Protein AF-A0A5N5SHK2-F1 (afdb_monomer_lite)

InterPro domains:
  IPR013320 Concanavalin A-like lectin/glucanase domain superfamily [SSF49899] (10-136)

pLDDT: mean 78.49, std 20.93, range [28.28, 98.12]

Foldseek 3Di:
DDPPPPPPPPLWFWQKWQAQPDAQEATKTWTDDPNFWIKIKGDPSFKIAIKIFRDPPPQPDDKQKDWFADLVQAIWIDINLHTRTGDNDIDGGHHDYGDVVGDMDGQWDAGNVGPDTDNGNPRDDDDDDDDDPHGQDDPSSCVSVVVDDPVCVPQDPVNVVVVLVVQDCVDPVSVVVSVVVVVVVVPPDDDPDDDDDDDDDDDDDDDD

Secondary structure (DSSP, 8-state):
------------EEEEESS-SSTT--EEEEEEETTTEEEEEEE-SSEEEEEEEE----TTS---EEEEEETTTEEEEEETTEEEEEE---EE----PPPSS---EES-B--SS--S-B----S---------SS---GGGGGGGGTT--GGGTT--HHHHHHHHTT--TTSHHHHHHHHHHHHHHH----------------------

Structure (mmCIF, N/CA/C/O backbone):
data_AF-A0A5N5SHK2-F1
#
_entry.id   AF-A0A5N5SHK2-F1
#
loop_
_atom_site.group_PDB
_atom_site.id
_atom_site.type_symbol
_atom_site.label_atom_id
_atom_site.label_alt_id
_atom_site.label_comp_id
_atom_site.label_asym_id
_atom_site.label_entity_id
_atom_site.label_seq_id
_atom_site.pdbx_PDB_ins_code
_atom_site.Cartn_x
_atom_site.Cartn_y
_atom_site.Cartn_z
_atom_site.occupancy
_atom_site.B_iso_or_equiv
_atom_site.auth_seq_id
_atom_site.auth_comp_id
_atom_site.auth_asym_id
_atom_site.auth_atom_id
_atom_site.pdbx_PDB_model_num
ATOM 1 N N . MET A 1 1 ? 27.923 12.100 -30.256 1.00 36.12 1 MET A N 1
ATOM 2 C CA . MET A 1 1 ? 27.772 12.019 -28.791 1.00 36.12 1 MET A CA 1
ATOM 3 C C . MET A 1 1 ? 26.315 11.722 -28.523 1.00 36.12 1 MET A C 1
ATOM 5 O O . MET A 1 1 ? 25.499 12.632 -28.557 1.00 36.12 1 MET A O 1
ATOM 9 N N . GLU A 1 2 ? 25.983 10.441 -28.401 1.00 33.59 2 GLU A N 1
ATOM 10 C CA . GLU A 1 2 ? 24.653 10.029 -27.963 1.00 33.59 2 GLU A CA 1
ATOM 11 C C . GLU A 1 2 ? 24.541 10.309 -26.466 1.00 33.59 2 GLU A C 1
ATOM 13 O O . GLU A 1 2 ? 25.413 9.937 -25.681 1.00 33.59 2 GLU A O 1
ATOM 18 N N . SER A 1 3 ? 23.492 11.040 -26.103 1.00 36.00 3 SER A N 1
ATOM 19 C CA . SER A 1 3 ? 23.089 11.257 -24.722 1.00 36.00 3 SER A CA 1
ATOM 20 C C . SER A 1 3 ? 22.692 9.906 -24.139 1.00 36.00 3 SER A C 1
ATOM 22 O O . SER A 1 3 ? 21.662 9.346 -24.514 1.00 36.00 3 SER A O 1
ATOM 24 N N . ILE A 1 4 ? 23.529 9.365 -23.256 1.00 43.88 4 ILE A N 1
ATOM 25 C CA . ILE A 1 4 ? 23.171 8.221 -22.423 1.00 43.88 4 ILE A CA 1
ATOM 26 C C . ILE A 1 4 ? 22.111 8.751 -21.462 1.00 43.88 4 ILE A C 1
ATOM 28 O O . ILE A 1 4 ? 22.432 9.437 -20.492 1.00 43.88 4 ILE A O 1
ATOM 32 N N . GLY A 1 5 ? 20.840 8.505 -21.783 1.00 38.25 5 GLY A N 1
ATOM 33 C CA . GLY A 1 5 ? 19.745 8.756 -20.863 1.00 38.25 5 GLY A CA 1
ATOM 34 C C . GLY A 1 5 ? 20.028 7.983 -19.584 1.00 38.25 5 GLY A C 1
ATOM 35 O O . GLY A 1 5 ? 20.109 6.757 -19.599 1.00 38.25 5 GLY A O 1
ATOM 36 N N . THR A 1 6 ? 20.239 8.699 -18.488 1.00 39.69 6 THR A N 1
ATOM 37 C CA . THR A 1 6 ? 20.247 8.107 -17.160 1.00 39.69 6 THR A CA 1
ATOM 38 C C . THR A 1 6 ? 18.821 7.647 -16.892 1.00 39.69 6 THR A C 1
ATOM 40 O O . THR A 1 6 ? 17.987 8.444 -16.465 1.00 39.69 6 THR A O 1
ATOM 43 N N . GLU A 1 7 ? 18.506 6.388 -17.199 1.00 45.62 7 GLU A N 1
ATOM 44 C CA . GLU A 1 7 ? 17.399 5.735 -16.512 1.00 45.62 7 GLU A CA 1
ATOM 45 C C . GLU A 1 7 ? 17.736 5.825 -15.022 1.00 45.62 7 GLU A C 1
ATOM 47 O O . GLU A 1 7 ? 18.712 5.225 -14.560 1.00 45.62 7 GLU A O 1
ATOM 52 N N . GLU A 1 8 ? 17.004 6.668 -14.289 1.00 48.03 8 GLU A N 1
ATOM 53 C CA . GLU A 1 8 ? 17.004 6.614 -12.833 1.00 48.03 8 GLU A CA 1
ATOM 54 C C . GLU A 1 8 ? 16.770 5.156 -12.457 1.00 48.03 8 GLU A C 1
ATOM 56 O O . GLU A 1 8 ? 15.778 4.552 -12.877 1.00 48.03 8 GLU A O 1
ATOM 61 N N . ARG A 1 9 ? 17.718 4.560 -11.730 1.00 52.78 9 ARG A N 1
ATOM 62 C CA . ARG A 1 9 ? 17.519 3.209 -11.222 1.00 52.78 9 ARG A CA 1
ATOM 63 C C . ARG A 1 9 ? 16.314 3.270 -10.302 1.00 52.78 9 ARG A C 1
ATOM 65 O O . ARG A 1 9 ? 16.341 3.939 -9.273 1.00 52.78 9 ARG A O 1
ATOM 72 N N . ASP A 1 10 ? 15.239 2.617 -10.720 1.00 68.06 10 ASP A N 1
ATOM 73 C CA . ASP A 1 10 ? 14.067 2.437 -9.883 1.00 68.06 10 ASP A CA 1
ATOM 74 C C . ASP A 1 10 ? 14.431 1.389 -8.821 1.00 68.06 10 ASP A C 1
ATOM 76 O O . ASP A 1 10 ? 14.198 0.193 -8.997 1.00 68.06 10 ASP A O 1
ATOM 80 N N . ASP A 1 11 ? 15.068 1.842 -7.737 1.00 85.56 11 ASP A N 1
ATOM 81 C CA . ASP A 1 11 ? 15.504 1.012 -6.604 1.00 85.56 11 ASP A CA 1
ATOM 82 C C . ASP A 1 11 ? 14.320 0.569 -5.714 1.00 85.56 11 ASP A C 1
ATOM 84 O O . ASP A 1 11 ? 14.497 0.084 -4.593 1.00 85.56 11 ASP A O 1
ATOM 88 N N . ARG A 1 12 ? 13.086 0.707 -6.222 1.00 92.50 12 ARG A N 1
ATOM 89 C CA . ARG A 1 12 ? 11.868 0.258 -5.556 1.00 92.50 12 ARG A CA 1
ATOM 90 C C . ARG A 1 12 ? 11.741 -1.252 -5.612 1.00 92.50 12 ARG A C 1
ATOM 92 O O . ARG A 1 12 ? 11.713 -1.860 -6.683 1.00 92.50 12 ARG A O 1
ATOM 99 N N . MET A 1 13 ? 11.548 -1.853 -4.446 1.00 93.50 13 MET A N 1
ATOM 100 C CA . MET A 1 13 ? 11.197 -3.265 -4.313 1.00 93.50 13 MET A CA 1
ATOM 101 C C . MET A 1 13 ? 9.763 -3.367 -3.808 1.00 93.50 13 MET A C 1
ATOM 103 O O . MET A 1 13 ? 9.483 -3.099 -2.638 1.00 93.50 13 MET A O 1
ATOM 107 N N . TYR A 1 14 ? 8.838 -3.725 -4.695 1.00 95.44 14 TYR A N 1
ATOM 108 C CA . TYR A 1 14 ? 7.411 -3.694 -4.382 1.00 95.44 14 TYR A CA 1
ATOM 109 C C . TYR A 1 14 ? 6.999 -4.849 -3.480 1.00 95.44 14 TYR A C 1
ATOM 111 O O . TYR A 1 14 ? 7.308 -6.004 -3.747 1.00 95.44 14 TYR A O 1
ATOM 119 N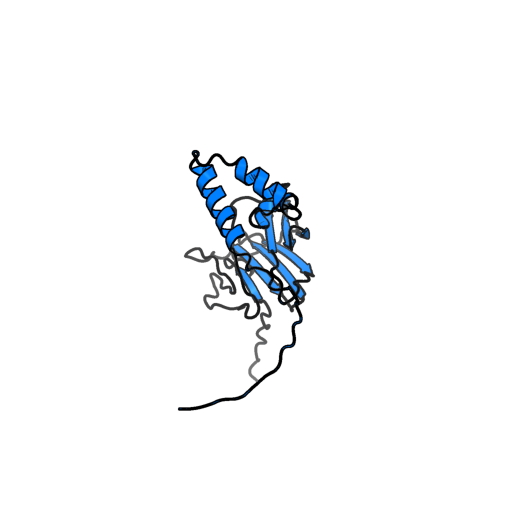 N . ILE A 1 15 ? 6.250 -4.528 -2.431 1.00 95.25 15 ILE A N 1
ATOM 120 C CA . ILE A 1 15 ? 5.520 -5.511 -1.630 1.00 95.25 15 ILE A CA 1
ATOM 121 C C . ILE A 1 15 ? 4.200 -5.803 -2.340 1.00 95.25 15 ILE A C 1
ATOM 123 O O . ILE A 1 15 ? 3.910 -6.943 -2.691 1.00 95.25 15 ILE A O 1
ATOM 127 N N . MET A 1 16 ? 3.448 -4.747 -2.653 1.00 96.38 16 MET A N 1
ATOM 128 C CA . MET A 1 16 ? 2.192 -4.835 -3.392 1.00 96.38 16 MET A CA 1
ATOM 129 C C . MET A 1 16 ? 1.948 -3.580 -4.232 1.00 96.38 16 MET A C 1
ATOM 131 O O . MET A 1 16 ? 2.405 -2.488 -3.893 1.00 96.38 16 MET A O 1
ATOM 135 N N . SER A 1 17 ? 1.200 -3.708 -5.323 1.00 97.50 17 SER A N 1
ATOM 136 C CA . SER A 1 17 ? 0.797 -2.576 -6.158 1.00 97.50 17 SER A CA 1
ATOM 137 C C . SER A 1 17 ? -0.471 -2.875 -6.947 1.00 97.50 17 SER A C 1
ATOM 139 O O . SER A 1 17 ? -0.704 -3.998 -7.381 1.00 97.50 17 SER A O 1
ATOM 141 N N . SER A 1 18 ? -1.270 -1.847 -7.205 1.00 97.50 18 SER A N 1
ATOM 142 C CA . SER A 1 18 ? -2.324 -1.855 -8.223 1.00 97.50 18 SER A CA 1
ATOM 143 C C . SER A 1 18 ? -2.034 -0.865 -9.364 1.00 97.50 18 SER A C 1
ATOM 145 O O . SER A 1 18 ? -2.939 -0.484 -10.108 1.00 97.50 18 SER A O 1
ATOM 147 N N . GLY A 1 19 ? -0.781 -0.408 -9.474 1.00 96.00 19 GLY A N 1
ATOM 148 C CA . GLY A 1 19 ? -0.299 0.551 -10.472 1.00 96.00 19 GLY A CA 1
ATOM 149 C C . GLY A 1 19 ? -0.454 2.027 -10.095 1.00 96.00 19 GLY A C 1
ATOM 150 O O . GLY A 1 19 ? -0.363 2.875 -10.981 1.00 96.00 19 GLY A O 1
ATOM 151 N N . GLY A 1 20 ? -0.704 2.340 -8.817 1.00 94.25 20 GLY A N 1
ATOM 152 C CA . GLY A 1 20 ? -0.915 3.710 -8.323 1.00 94.25 20 GLY A CA 1
ATOM 153 C C . GLY A 1 20 ? 0.351 4.470 -7.905 1.00 94.25 20 GLY A C 1
ATOM 154 O O . GLY A 1 20 ? 0.248 5.603 -7.448 1.00 94.25 20 GLY A O 1
ATOM 155 N N . ASP A 1 21 ? 1.534 3.865 -8.035 1.00 91.75 21 ASP A N 1
ATOM 156 C CA . ASP A 1 21 ? 2.826 4.395 -7.560 1.00 91.75 21 ASP A CA 1
ATOM 157 C C . ASP A 1 21 ? 3.473 5.452 -8.472 1.00 91.75 21 ASP A C 1
ATOM 159 O O . ASP A 1 21 ? 4.446 6.106 -8.084 1.00 91.75 21 ASP A O 1
ATOM 163 N N . LYS A 1 22 ? 2.964 5.620 -9.699 1.00 90.69 22 LYS A N 1
ATOM 164 C CA . LYS A 1 22 ? 3.409 6.674 -10.619 1.00 90.69 22 LYS A CA 1
ATOM 165 C C . LYS A 1 22 ? 2.326 7.729 -10.754 1.00 90.69 22 LYS A C 1
ATOM 167 O O . LYS A 1 22 ? 1.166 7.409 -11.021 1.00 90.69 22 LYS A O 1
ATOM 172 N N . GLU A 1 23 ? 2.750 8.986 -10.695 1.00 87.31 23 GLU A N 1
ATOM 173 C CA . GLU A 1 23 ? 1.892 10.164 -10.773 1.00 87.31 23 GLU A CA 1
ATOM 174 C C . GLU A 1 23 ? 0.820 10.050 -11.880 1.00 87.31 23 GLU A C 1
ATOM 176 O O . GLU A 1 23 ? 1.104 9.680 -13.035 1.00 87.31 23 GLU A O 1
ATOM 181 N N . GLY A 1 24 ? -0.425 10.361 -11.515 1.00 93.25 24 GLY A N 1
ATOM 182 C CA . GLY A 1 24 ? -1.581 10.343 -12.404 1.00 93.25 24 GLY A CA 1
ATOM 183 C C . GLY A 1 24 ? -2.331 9.011 -12.474 1.00 93.25 24 GLY A C 1
ATOM 184 O O . GLY A 1 24 ? -3.483 8.986 -12.906 1.00 93.25 24 GLY A O 1
ATOM 185 N N . HIS A 1 25 ? -1.720 7.888 -12.085 1.00 97.19 25 HIS A N 1
ATOM 186 C CA . HIS A 1 25 ? -2.368 6.576 -12.169 1.00 97.19 25 HIS A CA 1
ATOM 187 C C . HIS A 1 25 ? -3.194 6.288 -10.911 1.00 97.19 25 HIS A C 1
ATOM 189 O O . HIS A 1 25 ? -2.642 6.352 -9.814 1.00 97.19 25 HIS A O 1
ATOM 195 N N . PRO A 1 26 ? -4.493 5.960 -11.031 1.00 97.25 26 PRO A N 1
ATOM 196 C CA . PRO A 1 26 ? -5.286 5.515 -9.891 1.00 97.25 26 PRO A CA 1
ATOM 197 C C . PRO A 1 26 ? -4.817 4.153 -9.371 1.00 97.25 26 PRO A C 1
ATOM 199 O O . PRO A 1 26 ? -4.514 3.260 -10.165 1.00 97.25 26 PRO A O 1
ATOM 202 N N . GLY A 1 27 ? -4.831 3.971 -8.053 1.00 97.12 27 GLY A N 1
ATOM 203 C CA . GLY A 1 27 ? -4.472 2.720 -7.397 1.00 97.12 27 GLY A CA 1
ATOM 204 C C . GLY A 1 27 ? -3.774 2.926 -6.057 1.00 97.12 27 GLY A C 1
ATOM 205 O O . GLY A 1 27 ? -3.812 4.009 -5.481 1.00 97.12 27 GLY A O 1
ATOM 206 N N . PHE A 1 28 ? -3.099 1.888 -5.584 1.00 97.56 28 PHE A N 1
ATOM 207 C CA . PHE A 1 28 ? -2.227 1.938 -4.417 1.00 97.56 28 PHE A CA 1
ATOM 208 C C . PHE A 1 28 ? -0.906 1.225 -4.698 1.00 97.56 28 PHE A C 1
ATOM 210 O O . PHE A 1 28 ? -0.791 0.473 -5.671 1.00 97.56 28 PHE A O 1
ATOM 217 N N . ALA A 1 29 ? 0.083 1.452 -3.842 1.00 97.81 29 ALA A N 1
ATOM 218 C CA . ALA A 1 29 ? 1.294 0.650 -3.788 1.00 97.81 29 ALA A CA 1
ATOM 219 C C . ALA A 1 29 ? 1.949 0.718 -2.411 1.00 97.81 29 ALA A C 1
ATOM 221 O O . ALA A 1 29 ? 1.823 1.717 -1.705 1.00 97.81 29 ALA A O 1
ATOM 222 N N . MET A 1 30 ? 2.685 -0.335 -2.075 1.00 97.12 30 MET A N 1
ATOM 223 C CA . MET A 1 30 ? 3.612 -0.370 -0.955 1.00 97.12 30 MET A CA 1
ATOM 224 C C . MET A 1 30 ? 4.928 -0.987 -1.420 1.00 97.12 30 MET A C 1
ATOM 226 O O . MET A 1 30 ? 4.929 -2.035 -2.073 1.00 97.12 30 MET A O 1
ATOM 230 N N . TYR A 1 31 ? 6.044 -0.335 -1.118 1.00 95.50 31 TYR A N 1
ATOM 231 C CA . TYR A 1 31 ? 7.362 -0.759 -1.575 1.00 95.50 31 TYR A CA 1
ATOM 232 C C . TYR A 1 31 ? 8.467 -0.307 -0.627 1.00 95.50 31 TYR A C 1
ATOM 234 O O . TYR A 1 31 ? 8.309 0.647 0.134 1.00 95.50 31 TYR A O 1
ATOM 242 N N . HIS A 1 32 ? 9.606 -0.987 -0.715 1.00 92.69 32 HIS A N 1
ATOM 243 C CA . HIS A 1 32 ? 10.854 -0.499 -0.155 1.00 92.69 32 HIS A CA 1
ATOM 244 C C . HIS A 1 32 ? 11.531 0.473 -1.103 1.00 92.69 32 HIS A C 1
ATOM 246 O O . HIS A 1 32 ? 11.582 0.205 -2.301 1.00 92.69 32 HIS A O 1
ATOM 252 N N . GLN A 1 33 ? 12.092 1.546 -0.557 1.00 90.75 33 GLN A N 1
ATOM 253 C CA . GLN A 1 33 ? 12.933 2.501 -1.274 1.00 90.75 33 GLN A CA 1
ATOM 254 C C . GLN A 1 33 ? 14.290 2.593 -0.567 1.00 90.75 33 GLN A C 1
ATOM 256 O O . GLN A 1 33 ? 14.363 2.632 0.666 1.00 90.75 33 GLN A O 1
ATOM 261 N N . ASP A 1 34 ? 15.366 2.571 -1.354 1.00 83.94 34 ASP A N 1
ATOM 262 C CA . ASP A 1 34 ? 16.754 2.766 -0.909 1.00 83.94 34 ASP A CA 1
ATOM 263 C C . ASP A 1 34 ? 17.192 1.848 0.253 1.00 83.94 34 ASP A C 1
ATOM 265 O O . ASP A 1 34 ? 18.043 2.220 1.056 1.00 83.94 34 ASP A O 1
ATOM 269 N N . ASN A 1 35 ? 16.602 0.648 0.369 1.00 78.25 35 ASN A N 1
ATOM 270 C CA . ASN A 1 35 ? 16.747 -0.327 1.473 1.00 78.25 35 ASN A CA 1
ATOM 271 C C . ASN A 1 35 ? 16.378 0.156 2.892 1.00 78.25 35 ASN A C 1
ATOM 273 O O . ASN A 1 35 ? 16.472 -0.645 3.818 1.00 78.25 35 ASN A O 1
ATOM 277 N N . HIS A 1 36 ? 15.961 1.407 3.090 1.00 82.50 36 HIS A N 1
ATOM 278 C CA . HIS A 1 36 ? 15.728 1.960 4.435 1.00 82.50 36 HIS A CA 1
ATOM 279 C C . HIS A 1 36 ? 14.280 2.371 4.679 1.00 82.50 36 HIS A C 1
ATOM 281 O O . HIS A 1 36 ? 13.824 2.394 5.824 1.00 82.50 36 HIS A O 1
ATOM 287 N N . PHE A 1 37 ? 13.554 2.691 3.613 1.00 91.25 37 PHE A N 1
ATOM 288 C CA . PHE A 1 37 ? 12.220 3.248 3.726 1.00 91.25 37 PHE A CA 1
ATOM 289 C C . PHE A 1 37 ? 11.168 2.227 3.340 1.00 91.25 37 PHE A C 1
ATOM 291 O O . PHE A 1 37 ? 11.304 1.530 2.333 1.00 91.25 37 PHE A O 1
ATOM 298 N N . LEU A 1 38 ? 10.102 2.177 4.132 1.00 94.50 38 LEU A N 1
ATOM 299 C CA . LEU A 1 38 ? 8.830 1.608 3.725 1.00 94.50 38 LEU A CA 1
ATOM 300 C C . LEU A 1 38 ? 7.943 2.759 3.257 1.00 94.50 38 LEU A C 1
ATOM 302 O O . LEU A 1 38 ? 7.691 3.707 4.004 1.00 94.50 38 LEU A O 1
ATOM 306 N N . VAL A 1 39 ? 7.488 2.671 2.013 1.00 96.19 39 VAL A N 1
ATOM 307 C CA . VAL A 1 39 ? 6.677 3.704 1.374 1.00 96.19 39 VAL A CA 1
ATOM 308 C C . VAL A 1 39 ? 5.314 3.129 1.040 1.00 96.19 39 VAL A C 1
ATOM 310 O O . VAL A 1 39 ? 5.221 2.044 0.466 1.00 96.19 39 VAL A O 1
ATOM 313 N N . ALA A 1 40 ? 4.262 3.875 1.361 1.00 97.56 40 ALA A N 1
ATOM 314 C CA . ALA A 1 40 ? 2.903 3.599 0.923 1.00 97.56 40 ALA A CA 1
ATOM 315 C C . ALA A 1 40 ? 2.362 4.775 0.108 1.00 97.56 40 ALA A C 1
ATOM 317 O O . ALA A 1 40 ? 2.568 5.939 0.457 1.00 97.56 40 ALA A O 1
ATOM 318 N N . VAL A 1 41 ? 1.640 4.458 -0.965 1.00 98.12 41 VAL A N 1
ATOM 319 C CA . VAL A 1 41 ? 0.999 5.424 -1.859 1.00 98.12 41 VAL A CA 1
ATOM 320 C C . VAL A 1 41 ? -0.448 5.014 -2.089 1.00 98.12 41 VAL A C 1
ATOM 322 O O . VAL A 1 41 ? -0.730 3.849 -2.376 1.00 98.12 41 VAL A O 1
ATOM 325 N N . VAL A 1 42 ? -1.361 5.981 -2.030 1.00 97.88 42 VAL A N 1
ATOM 326 C CA . VAL A 1 42 ? -2.735 5.846 -2.533 1.00 97.88 42 VAL A CA 1
ATOM 327 C C . VAL A 1 42 ? -3.013 6.987 -3.500 1.00 97.88 42 VAL A C 1
ATOM 329 O O . VAL A 1 42 ? -2.719 8.140 -3.204 1.00 97.88 42 VAL A O 1
ATOM 332 N N . SER A 1 43 ? -3.593 6.673 -4.653 1.00 97.62 43 SER A N 1
ATOM 333 C CA . SER A 1 43 ? -3.868 7.620 -5.728 1.00 97.62 43 SER A CA 1
ATOM 334 C C . SER A 1 43 ? -5.273 7.417 -6.294 1.00 97.62 43 SER A C 1
ATOM 336 O O . SER A 1 43 ? -5.663 6.313 -6.678 1.00 97.62 43 SER A O 1
ATOM 338 N N . THR A 1 44 ? -6.038 8.500 -6.415 1.00 96.12 44 THR A N 1
ATOM 339 C CA . THR A 1 44 ? -7.305 8.550 -7.170 1.00 96.12 44 THR A CA 1
ATOM 340 C C . THR A 1 44 ? -7.080 8.884 -8.650 1.00 96.12 44 THR A C 1
ATOM 342 O O . THR A 1 44 ? -8.023 8.925 -9.447 1.00 96.12 44 THR A O 1
ATOM 345 N N . GLY A 1 45 ? -5.820 9.106 -9.033 1.00 95.75 45 GLY A N 1
ATOM 346 C CA . GLY A 1 45 ? -5.363 9.525 -10.352 1.00 95.75 45 GLY A CA 1
ATOM 347 C C . GLY A 1 45 ? -5.244 11.038 -10.509 1.00 95.75 45 GLY A C 1
ATOM 348 O O . GLY A 1 45 ? -4.360 11.498 -11.209 1.00 95.75 45 GLY A O 1
ATOM 349 N N . ASP A 1 46 ? -6.099 11.824 -9.867 1.00 96.75 46 ASP A N 1
ATOM 350 C CA . ASP A 1 46 ? -5.996 13.289 -9.811 1.00 96.75 46 ASP A CA 1
ATOM 351 C C . ASP A 1 46 ? -5.471 13.800 -8.466 1.00 96.75 46 ASP A C 1
ATOM 353 O O . ASP A 1 46 ? -4.905 14.892 -8.401 1.00 96.75 46 ASP A O 1
ATOM 357 N N . GLN A 1 47 ? -5.608 12.999 -7.411 1.00 96.62 47 GLN A N 1
ATOM 358 C CA . GLN A 1 47 ? -5.068 13.254 -6.083 1.00 96.62 47 GLN A CA 1
ATOM 359 C C . GLN A 1 47 ? -4.273 12.041 -5.605 1.00 96.62 47 GLN A C 1
ATOM 361 O O . GLN A 1 47 ? -4.631 10.905 -5.926 1.00 96.62 47 GLN A O 1
ATOM 366 N N . TYR A 1 48 ? -3.214 12.269 -4.832 1.00 97.25 48 TYR A N 1
ATOM 367 C CA . TYR A 1 48 ? -2.467 11.185 -4.203 1.00 97.25 48 TYR A CA 1
ATOM 368 C C . TYR A 1 48 ? -1.927 11.562 -2.822 1.00 97.25 48 TYR A C 1
ATOM 370 O O . TYR A 1 48 ? -1.707 12.735 -2.514 1.00 97.25 48 TYR A O 1
ATOM 378 N N . TRP A 1 49 ? -1.727 10.527 -2.010 1.00 97.62 49 TRP A N 1
ATOM 379 C CA . TRP A 1 49 ? -1.176 10.558 -0.661 1.00 97.62 49 TRP A CA 1
ATOM 380 C C . TRP A 1 49 ? 0.020 9.623 -0.619 1.00 97.62 49 TRP A C 1
ATOM 382 O O . TRP A 1 49 ? -0.071 8.492 -1.101 1.00 97.62 49 TRP A O 1
ATOM 392 N N . THR A 1 50 ? 1.100 10.082 0.002 1.00 97.44 50 THR A N 1
ATOM 393 C CA . THR A 1 50 ? 2.317 9.297 0.192 1.00 97.44 50 THR A CA 1
ATOM 394 C C . THR A 1 50 ? 2.743 9.382 1.648 1.00 97.44 50 THR A C 1
ATOM 396 O O . THR A 1 50 ? 2.732 10.463 2.239 1.00 97.44 50 THR A O 1
ATOM 399 N N . VAL A 1 51 ? 3.115 8.239 2.216 1.00 97.12 51 VAL A N 1
ATOM 400 C CA . VAL A 1 51 ? 3.768 8.129 3.521 1.00 97.12 51 VAL A CA 1
ATOM 401 C C . VAL A 1 51 ? 5.072 7.388 3.319 1.00 97.12 51 VAL A C 1
ATOM 403 O O . VAL A 1 51 ? 5.090 6.324 2.705 1.00 97.12 51 VAL A O 1
ATOM 406 N N . GLU A 1 52 ? 6.139 7.952 3.862 1.00 95.75 52 GLU A N 1
ATOM 407 C CA . GLU A 1 52 ? 7.463 7.353 3.921 1.00 95.75 52 GLU A CA 1
ATOM 408 C C . GLU A 1 52 ? 7.858 7.247 5.391 1.00 95.75 52 GLU A C 1
ATOM 410 O O . GLU A 1 52 ? 7.744 8.220 6.140 1.00 95.75 52 GLU A O 1
ATOM 415 N N . ALA A 1 53 ? 8.284 6.061 5.814 1.00 94.00 53 ALA A N 1
ATOM 416 C CA . ALA A 1 53 ? 8.762 5.829 7.166 1.00 94.00 53 ALA A CA 1
ATOM 417 C C . ALA A 1 53 ? 10.060 5.028 7.132 1.00 94.00 53 ALA A C 1
ATOM 419 O O . ALA A 1 53 ? 10.200 4.077 6.357 1.00 94.00 53 ALA A O 1
ATOM 420 N N . VAL A 1 54 ? 10.993 5.384 8.016 1.00 89.00 54 VAL A N 1
ATOM 421 C CA . VAL A 1 54 ? 12.130 4.519 8.334 1.00 89.00 54 VAL A CA 1
ATOM 422 C C . VAL A 1 54 ? 11.569 3.329 9.103 1.00 89.00 54 VAL A C 1
ATOM 424 O O . VAL A 1 54 ? 11.213 3.449 10.274 1.00 89.00 54 VAL A O 1
ATOM 427 N N . ALA A 1 55 ? 11.443 2.192 8.429 1.00 71.31 55 ALA A N 1
ATOM 428 C CA . ALA A 1 55 ? 10.923 0.969 9.017 1.00 71.31 55 ALA A CA 1
ATOM 429 C C . ALA A 1 55 ? 12.073 -0.022 9.166 1.00 71.31 55 ALA A C 1
ATOM 431 O O . ALA A 1 55 ? 12.646 -0.472 8.174 1.00 71.31 55 ALA A O 1
ATOM 432 N N . GLN A 1 56 ? 12.410 -0.376 10.407 1.00 64.44 56 GLN A N 1
ATOM 433 C CA . GLN A 1 56 ? 13.326 -1.483 10.656 1.00 64.44 56 GLN A CA 1
ATOM 434 C C . GLN A 1 56 ? 12.574 -2.794 10.431 1.00 64.44 56 GLN A C 1
ATOM 436 O O . GLN A 1 56 ? 12.001 -3.360 11.356 1.00 64.44 56 GLN A O 1
ATOM 441 N N . LEU A 1 57 ? 12.541 -3.258 9.182 1.00 72.50 57 LEU A N 1
ATOM 442 C CA . LEU A 1 57 ? 12.163 -4.638 8.909 1.00 72.50 57 LEU A CA 1
ATOM 443 C C . LEU A 1 57 ? 13.386 -5.506 9.197 1.00 72.50 57 LEU A C 1
ATOM 445 O O . LEU A 1 57 ? 14.361 -5.494 8.441 1.00 72.50 57 LEU A O 1
ATOM 449 N N . SER A 1 58 ? 13.363 -6.211 10.325 1.00 68.25 58 SER A N 1
ATOM 450 C CA . SER A 1 58 ? 14.439 -7.124 10.704 1.00 68.25 58 SER A CA 1
ATOM 451 C C . SER A 1 58 ? 14.540 -8.240 9.671 1.00 68.25 58 SER A C 1
ATOM 453 O O . SER A 1 58 ? 13.622 -9.043 9.511 1.00 68.25 58 SER A O 1
ATOM 455 N N . ALA A 1 59 ? 15.662 -8.295 8.952 1.00 72.06 59 ALA A N 1
ATOM 456 C CA . ALA A 1 59 ? 15.893 -9.343 7.968 1.00 72.06 59 ALA A CA 1
ATOM 457 C C . ALA A 1 59 ? 15.775 -10.732 8.620 1.00 72.06 59 ALA A C 1
ATOM 459 O O . ALA A 1 59 ? 16.346 -10.968 9.683 1.00 72.06 59 ALA A O 1
ATOM 460 N N . GLY A 1 60 ? 15.046 -11.640 7.967 1.00 78.50 60 GLY A N 1
ATOM 461 C CA . GLY A 1 60 ? 14.836 -13.009 8.449 1.00 78.50 60 GLY A CA 1
ATOM 462 C C . GLY A 1 60 ? 13.665 -13.196 9.418 1.00 78.50 60 GLY A C 1
ATOM 463 O O . GLY A 1 60 ? 13.430 -14.326 9.828 1.00 78.50 60 GLY A O 1
ATOM 464 N N . TYR A 1 61 ? 12.914 -12.141 9.749 1.00 83.81 61 TYR A N 1
ATOM 465 C CA . TYR A 1 61 ? 11.736 -12.231 10.615 1.00 83.81 61 TYR A CA 1
ATOM 466 C C . TYR A 1 61 ? 10.459 -11.886 9.853 1.00 83.81 61 TYR A C 1
ATOM 468 O O . TYR A 1 61 ? 10.430 -10.942 9.057 1.00 83.81 61 TYR A O 1
ATOM 476 N N . TRP A 1 62 ? 9.381 -12.619 10.135 1.00 87.12 62 TRP A N 1
ATOM 477 C CA . TRP A 1 62 ? 8.049 -12.233 9.686 1.00 87.12 62 TRP A CA 1
ATOM 478 C C . TRP A 1 62 ? 7.675 -10.885 10.295 1.00 87.12 62 TRP A C 1
ATOM 480 O O . TRP A 1 62 ? 7.814 -10.664 11.495 1.00 87.12 62 TRP A O 1
ATOM 490 N N . THR A 1 63 ? 7.240 -9.962 9.443 1.00 87.56 63 THR A N 1
ATOM 491 C CA . THR A 1 63 ? 6.800 -8.633 9.857 1.00 87.56 63 THR A CA 1
ATOM 492 C C . THR A 1 63 ? 5.491 -8.323 9.166 1.00 87.56 63 THR A C 1
ATOM 494 O O . THR A 1 63 ? 5.398 -8.396 7.940 1.00 87.56 63 THR A O 1
ATOM 497 N N . ASN A 1 64 ? 4.489 -7.944 9.948 1.00 89.75 64 ASN A N 1
ATOM 498 C CA . ASN A 1 64 ? 3.237 -7.468 9.400 1.00 89.75 64 ASN 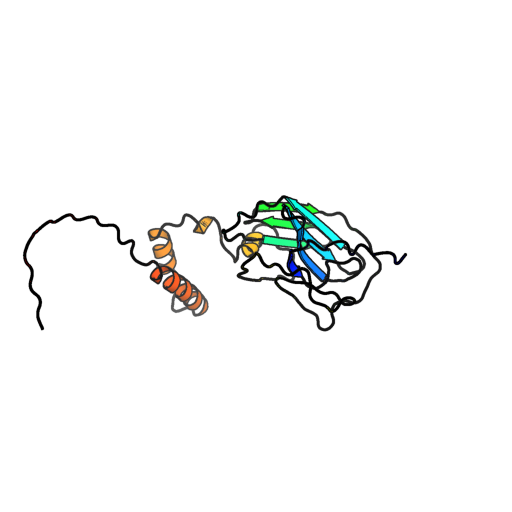A CA 1
ATOM 499 C C . ASN A 1 64 ? 3.392 -6.003 8.982 1.00 89.75 64 ASN A C 1
ATOM 501 O O . ASN A 1 64 ? 3.863 -5.169 9.761 1.00 89.75 64 ASN A O 1
ATOM 505 N N . VAL A 1 65 ? 2.989 -5.689 7.754 1.00 92.31 65 VAL A N 1
ATOM 506 C CA . VAL A 1 65 ? 2.946 -4.320 7.240 1.00 92.31 65 VAL A CA 1
ATOM 507 C C . VAL A 1 65 ? 1.552 -4.024 6.715 1.00 92.31 65 VAL A C 1
ATOM 509 O O . VAL A 1 65 ? 0.936 -4.844 6.036 1.00 92.31 65 VAL A O 1
ATOM 512 N N . GLY A 1 66 ? 1.052 -2.829 7.001 1.00 93.81 66 GLY A N 1
ATOM 513 C CA . GLY A 1 66 ? -0.296 -2.446 6.607 1.00 93.81 66 GLY A CA 1
ATOM 514 C C . GLY A 1 66 ? -0.439 -0.950 6.431 1.00 93.81 66 GLY A C 1
ATOM 515 O O . GLY A 1 66 ? 0.312 -0.159 6.996 1.00 93.81 66 GLY A O 1
ATOM 516 N N . ALA A 1 67 ? -1.423 -0.545 5.638 1.00 95.44 67 ALA A N 1
ATOM 517 C CA . ALA A 1 67 ? -1.768 0.855 5.483 1.00 95.44 67 ALA A CA 1
ATOM 518 C C . ALA A 1 67 ? -3.282 1.043 5.521 1.00 95.44 67 ALA A C 1
ATOM 520 O O . ALA A 1 67 ? -4.043 0.227 5.003 1.00 95.44 67 ALA A O 1
ATOM 521 N N . THR A 1 68 ? -3.718 2.152 6.108 1.00 96.12 68 THR A N 1
ATOM 522 C CA . THR A 1 68 ? -5.125 2.566 6.114 1.00 96.12 68 THR A CA 1
ATOM 523 C C . THR A 1 68 ? -5.235 3.923 5.455 1.00 96.12 68 THR A C 1
ATOM 525 O O . THR A 1 68 ? -4.390 4.786 5.698 1.00 96.12 68 THR A O 1
ATOM 528 N N . TRP A 1 69 ? -6.284 4.141 4.671 1.00 96.88 69 TRP A N 1
ATOM 529 C CA . TRP A 1 69 ? -6.471 5.408 3.984 1.00 96.88 69 TRP A CA 1
ATOM 530 C C . TRP A 1 69 ? -7.931 5.832 3.937 1.00 96.88 69 TRP A C 1
ATOM 532 O O . TRP A 1 69 ? -8.809 5.034 3.607 1.00 96.88 69 TRP A O 1
ATOM 542 N N . SER A 1 70 ? -8.175 7.115 4.191 1.00 96.12 70 SER A N 1
ATOM 543 C CA . SER A 1 70 ? -9.407 7.782 3.783 1.00 96.12 70 SER A CA 1
ATOM 544 C C . SER A 1 70 ? -9.104 9.194 3.298 1.00 96.12 70 SER A C 1
ATOM 546 O O . SER A 1 70 ? -8.086 9.794 3.642 1.00 96.12 70 SER A O 1
ATOM 548 N N . LYS A 1 71 ? -10.019 9.765 2.512 1.00 94.06 71 LYS A N 1
ATOM 549 C CA . LYS A 1 71 ? -9.868 11.142 2.032 1.00 94.06 71 LYS A CA 1
ATOM 550 C C . LYS A 1 71 ? -9.873 12.163 3.179 1.00 94.06 71 LYS A C 1
ATOM 552 O O . LYS A 1 71 ? -9.259 13.214 3.035 1.00 94.06 71 LYS A O 1
ATOM 557 N N . GLN A 1 72 ? -10.571 11.871 4.282 1.00 93.00 72 GLN A N 1
ATOM 558 C CA . GLN A 1 72 ? -10.641 12.751 5.453 1.00 93.00 72 GLN A CA 1
ATOM 559 C C . GLN A 1 72 ? -9.412 12.620 6.361 1.00 93.00 72 GLN A C 1
ATOM 561 O O . GLN A 1 72 ? -8.903 13.624 6.844 1.00 93.00 72 GLN A O 1
ATOM 566 N N . GLU A 1 73 ? -8.947 11.391 6.589 1.00 94.25 73 GLU A N 1
ATOM 567 C CA . GLU A 1 73 ? -7.925 11.068 7.597 1.00 94.25 73 GLU A CA 1
ATOM 568 C C . GLU A 1 73 ? -6.512 10.940 7.022 1.00 94.25 73 GLU A C 1
ATOM 570 O O . GLU A 1 73 ? -5.554 10.790 7.780 1.00 94.25 73 GLU A O 1
ATOM 575 N N . GLY A 1 74 ? -6.380 10.955 5.696 1.00 96.50 74 GLY A N 1
ATOM 576 C CA . GLY A 1 74 ? -5.112 10.730 5.021 1.00 96.50 74 GLY A CA 1
ATOM 577 C C . GLY A 1 74 ? -4.684 9.264 5.023 1.00 96.50 74 GLY A C 1
ATOM 578 O O . GLY A 1 74 ? -5.476 8.350 5.271 1.00 96.50 74 GLY A O 1
ATOM 579 N N . LEU A 1 75 ? -3.415 9.049 4.690 1.00 97.62 75 LEU A N 1
ATOM 580 C CA . LEU A 1 75 ? -2.761 7.745 4.650 1.00 97.62 75 LEU A CA 1
ATOM 581 C C . LEU A 1 75 ? -2.005 7.515 5.961 1.00 97.62 75 LEU A C 1
ATOM 583 O O . LEU A 1 75 ? -1.317 8.412 6.440 1.00 97.62 75 LEU A O 1
ATOM 587 N N . LYS A 1 76 ? -2.114 6.316 6.534 1.00 96.38 76 LYS A N 1
ATOM 588 C CA . LYS A 1 76 ? -1.403 5.895 7.751 1.00 96.38 76 LYS A CA 1
ATOM 589 C C . LYS A 1 76 ? -0.728 4.554 7.479 1.00 96.38 76 LYS A C 1
ATOM 591 O O . LYS A 1 76 ? -1.355 3.685 6.873 1.00 96.38 76 LYS A O 1
ATOM 596 N N . LEU A 1 77 ? 0.519 4.403 7.910 1.00 95.62 77 LEU A N 1
ATOM 597 C CA . LEU A 1 77 ? 1.368 3.231 7.693 1.00 95.62 77 LEU A CA 1
ATOM 598 C C . LEU A 1 77 ? 1.679 2.553 9.030 1.00 95.62 77 LEU A C 1
ATOM 600 O O . LEU A 1 77 ? 1.970 3.228 10.022 1.00 95.62 77 LEU A O 1
ATOM 604 N N . PHE A 1 78 ? 1.633 1.225 9.040 1.00 93.12 78 PHE A N 1
ATOM 605 C CA . PHE A 1 78 ? 1.783 0.387 10.222 1.00 93.12 78 PHE A CA 1
ATOM 606 C C . PHE A 1 78 ? 2.805 -0.722 9.984 1.00 93.12 78 PHE A C 1
ATOM 608 O O . PHE A 1 78 ? 2.878 -1.283 8.889 1.00 93.12 78 PHE A O 1
ATOM 615 N N . VAL A 1 79 ? 3.556 -1.040 11.036 1.00 90.88 79 VAL A N 1
ATOM 616 C CA . VAL A 1 79 ? 4.463 -2.188 11.127 1.00 90.88 79 VAL A CA 1
ATOM 617 C C . VAL A 1 79 ? 4.179 -2.873 12.461 1.00 90.88 79 VAL A C 1
ATOM 619 O O . VAL A 1 79 ? 4.260 -2.212 13.494 1.00 90.88 79 VAL A O 1
ATOM 622 N N . ASN A 1 80 ? 3.811 -4.158 12.449 1.00 87.12 80 ASN A N 1
ATOM 623 C CA . ASN A 1 80 ? 3.434 -4.928 13.646 1.00 87.12 80 ASN A CA 1
ATOM 624 C C . ASN A 1 80 ? 2.438 -4.166 14.547 1.00 87.12 80 ASN A C 1
ATOM 626 O O . ASN A 1 80 ? 2.737 -3.843 15.695 1.00 87.12 80 ASN A O 1
ATOM 630 N N . ASN A 1 81 ? 1.295 -3.773 13.971 1.00 85.50 81 ASN A N 1
ATOM 631 C CA . ASN A 1 81 ? 0.231 -2.953 14.581 1.00 85.50 81 ASN A CA 1
ATOM 632 C C . ASN A 1 81 ? 0.655 -1.555 15.088 1.00 85.50 81 ASN A C 1
ATOM 634 O O . ASN A 1 81 ? -0.173 -0.756 15.528 1.00 85.50 81 ASN A O 1
ATOM 638 N N . THR A 1 82 ? 1.933 -1.194 14.978 1.00 87.25 82 THR A N 1
ATOM 639 C CA . THR A 1 82 ? 2.456 0.096 15.427 1.00 87.25 82 THR A CA 1
ATOM 640 C C . THR A 1 82 ? 2.426 1.091 14.276 1.00 87.25 82 THR A C 1
ATOM 642 O O . THR A 1 82 ? 2.975 0.833 13.205 1.00 87.25 82 THR A O 1
ATOM 645 N N . LYS A 1 83 ? 1.799 2.259 14.476 1.00 91.94 83 LYS A N 1
ATOM 646 C CA . LYS A 1 83 ? 1.800 3.333 13.470 1.00 91.94 83 LYS A CA 1
ATOM 647 C C . LYS A 1 83 ? 3.212 3.912 13.337 1.00 91.94 83 LYS A C 1
ATOM 649 O O . LYS A 1 83 ? 3.698 4.541 14.273 1.00 91.94 83 LYS A O 1
ATOM 654 N N . VAL A 1 84 ? 3.825 3.757 12.166 1.00 93.88 84 VAL A N 1
ATOM 655 C CA . VAL A 1 84 ? 5.190 4.239 11.873 1.00 93.88 84 VAL A CA 1
ATOM 656 C C . VAL A 1 84 ? 5.216 5.531 11.056 1.00 93.88 84 VAL A C 1
ATOM 658 O O . VAL A 1 84 ? 6.245 6.194 10.989 1.00 93.88 84 VAL A O 1
ATOM 661 N N . GLY A 1 85 ? 4.091 5.913 10.448 1.00 94.81 85 GLY A N 1
ATOM 662 C CA . GLY A 1 85 ? 3.981 7.166 9.708 1.00 94.81 85 GLY A CA 1
ATOM 663 C C . GLY A 1 85 ? 2.548 7.497 9.310 1.00 94.81 85 GLY A C 1
ATOM 664 O O . GLY A 1 85 ? 1.679 6.623 9.260 1.00 94.81 85 GLY A O 1
ATOM 665 N N . ASP A 1 86 ? 2.301 8.769 9.016 1.00 96.81 86 ASP A N 1
ATOM 666 C CA . ASP A 1 86 ? 1.041 9.248 8.461 1.00 96.81 86 ASP A CA 1
ATOM 667 C C . ASP A 1 86 ? 1.226 10.516 7.624 1.00 96.81 86 ASP A C 1
ATOM 669 O O . ASP A 1 86 ? 2.214 11.235 7.759 1.00 96.81 86 ASP A O 1
ATOM 673 N N . SER A 1 87 ? 0.284 10.756 6.714 1.00 96.75 87 SER A N 1
ATOM 674 C CA . SER A 1 87 ? 0.243 11.948 5.876 1.00 96.75 87 SER A CA 1
ATOM 675 C C . SER A 1 87 ? -1.188 12.266 5.461 1.00 96.75 87 SER A C 1
ATOM 677 O O . SER A 1 87 ? -1.855 11.481 4.779 1.00 96.75 87 SER A O 1
ATOM 679 N N . SER A 1 88 ? -1.630 13.469 5.816 1.00 96.25 88 SER A N 1
ATOM 680 C CA . SER A 1 88 ? -2.874 14.073 5.321 1.00 96.25 88 SER A CA 1
ATOM 681 C C . SER A 1 88 ? -2.629 15.038 4.158 1.00 96.25 88 SER A C 1
ATOM 683 O O . SER A 1 88 ? -3.565 15.688 3.690 1.00 96.25 88 SER A O 1
ATOM 685 N N . VAL A 1 89 ? -1.380 15.154 3.689 1.00 96.69 89 VAL A N 1
ATOM 686 C CA . VAL A 1 89 ? -1.020 16.037 2.577 1.00 96.69 89 VAL A CA 1
ATOM 687 C C . VAL A 1 89 ? -1.589 15.466 1.284 1.00 96.69 89 VAL A C 1
ATOM 689 O O . VAL A 1 89 ? -1.331 14.320 0.923 1.00 96.69 89 VAL A O 1
ATOM 692 N N . ILE A 1 90 ? -2.369 16.291 0.586 1.00 96.88 90 ILE A N 1
ATOM 693 C CA . ILE A 1 90 ? -2.955 15.948 -0.706 1.00 96.88 90 ILE A CA 1
ATOM 694 C C . ILE A 1 90 ? -2.083 16.549 -1.797 1.00 96.88 90 ILE A C 1
ATOM 696 O O . ILE A 1 90 ? -2.008 17.771 -1.945 1.00 96.88 90 ILE A O 1
ATOM 700 N N . HIS A 1 91 ? -1.479 15.689 -2.601 1.00 96.31 91 HIS A N 1
ATOM 701 C CA . HIS A 1 91 ? -0.827 16.097 -3.834 1.00 96.31 91 HIS A CA 1
ATOM 702 C C . HIS A 1 91 ? -1.799 15.973 -5.007 1.00 96.31 91 HIS A C 1
ATOM 704 O O . HIS A 1 91 ? -2.760 15.204 -4.952 1.00 96.31 91 HIS A O 1
ATOM 710 N N . THR A 1 92 ? -1.564 16.732 -6.076 1.00 96.94 92 THR A N 1
ATOM 711 C CA . THR A 1 92 ? -2.418 16.724 -7.273 1.00 96.94 92 THR A CA 1
ATOM 712 C C . THR A 1 92 ? -1.629 16.290 -8.494 1.00 96.94 92 THR A C 1
ATOM 714 O O . THR A 1 92 ? -0.416 16.468 -8.539 1.00 96.94 92 THR A O 1
ATOM 717 N N . SER A 1 93 ? -2.311 15.698 -9.472 1.00 94.88 93 SER A N 1
ATOM 718 C CA . SER A 1 93 ? -1.684 15.243 -10.711 1.00 94.88 93 SER A CA 1
ATOM 719 C C . SER A 1 93 ? -2.652 15.216 -11.889 1.00 94.88 93 SER A C 1
ATOM 721 O O . SER A 1 93 ? -3.874 15.279 -11.733 1.00 94.88 93 SER A O 1
ATOM 723 N N . LYS A 1 94 ? -2.109 15.103 -13.105 1.00 96.12 94 LYS A N 1
ATOM 724 C CA . LYS A 1 94 ? -2.928 14.880 -14.299 1.00 96.12 94 LYS A CA 1
ATOM 725 C C . LYS A 1 94 ? -3.386 13.424 -14.355 1.00 96.12 94 LYS A C 1
ATOM 727 O O . LYS A 1 94 ? -2.576 12.524 -14.577 1.00 96.12 94 LYS A O 1
ATOM 732 N N . LYS A 1 95 ? -4.701 13.222 -14.261 1.00 96.94 95 LYS A N 1
ATOM 733 C CA . LYS A 1 95 ? -5.331 11.900 -14.301 1.00 96.94 95 LYS A CA 1
ATOM 734 C C . LYS A 1 95 ? -4.955 11.099 -15.548 1.00 96.94 95 LYS A C 1
ATOM 736 O O . LYS A 1 95 ? -5.109 11.562 -16.680 1.00 96.94 95 LYS A O 1
ATOM 741 N N . LYS A 1 96 ? -4.509 9.867 -15.319 1.00 96.62 96 LYS A N 1
ATOM 742 C CA . LYS A 1 96 ? -4.245 8.822 -16.313 1.00 96.62 96 LYS A CA 1
ATOM 743 C C . LYS A 1 96 ? -5.249 7.685 -16.148 1.00 96.62 96 LYS A C 1
ATOM 745 O O . LYS A 1 96 ? -6.034 7.638 -15.201 1.00 96.62 96 LYS A O 1
ATOM 750 N N . SER A 1 97 ? -5.234 6.762 -17.104 1.00 96.25 97 SER A N 1
ATOM 751 C CA . SER A 1 97 ? -6.097 5.582 -17.047 1.00 96.25 97 SER A CA 1
ATOM 752 C C . SER A 1 97 ? -5.625 4.615 -15.951 1.00 96.25 97 SER A C 1
ATOM 754 O O . SER A 1 97 ? -4.414 4.489 -15.754 1.00 96.25 97 SER A O 1
ATOM 756 N N . PRO A 1 98 ? -6.530 3.908 -15.257 1.00 96.19 98 PRO A N 1
ATOM 757 C CA . PRO A 1 98 ? -6.155 2.798 -14.383 1.00 96.19 98 PRO A CA 1
ATOM 758 C C . PRO A 1 98 ? -5.690 1.583 -15.203 1.00 96.19 98 PRO A C 1
ATOM 760 O O . PRO A 1 98 ? -5.792 1.559 -16.435 1.00 96.19 98 PRO A O 1
ATOM 763 N N . LEU A 1 99 ? -5.186 0.550 -14.527 1.00 96.69 99 LEU A N 1
ATOM 764 C CA . LEU A 1 99 ? -5.004 -0.761 -15.151 1.00 96.69 99 LEU A CA 1
ATOM 765 C C . LEU A 1 99 ? -6.355 -1.309 -15.638 1.00 96.69 99 LEU A C 1
ATOM 767 O O . LEU A 1 99 ? -7.358 -1.235 -14.932 1.00 96.69 99 LEU A O 1
ATOM 771 N N . ASN A 1 100 ? -6.361 -1.862 -16.851 1.00 95.62 100 ASN A N 1
ATOM 772 C CA . ASN A 1 100 ? -7.508 -2.549 -17.433 1.00 95.62 100 ASN A CA 1
ATOM 773 C C . ASN A 1 100 ? -7.033 -3.891 -18.031 1.00 95.62 100 ASN A C 1
ATOM 775 O O . ASN A 1 100 ? -6.216 -3.853 -18.958 1.00 95.62 100 ASN A O 1
ATOM 779 N N . PRO A 1 101 ? -7.463 -5.049 -17.492 1.00 96.06 101 PRO A N 1
ATOM 780 C CA . PRO A 1 101 ? -8.341 -5.196 -16.322 1.00 96.06 101 PRO A CA 1
ATOM 781 C C . PRO A 1 101 ? -7.691 -4.675 -15.029 1.00 96.06 101 PRO A C 1
ATOM 783 O O . PRO A 1 101 ? -6.464 -4.538 -14.964 1.00 96.06 101 PRO A O 1
ATOM 786 N N . ALA A 1 102 ? -8.513 -4.385 -14.014 1.00 95.56 102 ALA A N 1
ATOM 787 C CA . ALA A 1 102 ? -8.027 -4.006 -12.689 1.00 95.56 102 ALA A CA 1
ATOM 788 C C . ALA A 1 102 ? -7.204 -5.160 -12.096 1.00 95.56 102 ALA A C 1
ATOM 790 O O . ALA A 1 102 ? -7.599 -6.320 -12.200 1.00 95.56 102 ALA A O 1
ATOM 791 N N . GLN A 1 103 ? -6.044 -4.847 -11.523 1.00 96.00 103 GLN A N 1
ATOM 792 C CA . GLN A 1 103 ? -5.066 -5.837 -11.072 1.00 96.00 103 GLN A CA 1
ATOM 793 C C . GLN A 1 103 ? -4.474 -5.408 -9.735 1.00 96.00 103 GLN A C 1
ATOM 795 O O . GLN A 1 103 ? -4.157 -4.233 -9.553 1.00 96.00 103 GLN A O 1
ATOM 800 N N . VAL A 1 104 ? -4.287 -6.379 -8.846 1.00 96.69 104 VAL A N 1
ATOM 801 C CA . VAL A 1 104 ? -3.388 -6.285 -7.694 1.00 96.69 104 VAL A CA 1
ATOM 802 C C . VAL A 1 104 ? -2.201 -7.195 -7.985 1.00 96.69 104 VAL A C 1
ATOM 804 O O . VAL A 1 104 ? -2.361 -8.290 -8.518 1.00 96.69 104 VAL A O 1
ATOM 807 N N . MET A 1 105 ? -1.009 -6.703 -7.697 1.00 96.94 105 MET A N 1
ATOM 808 C CA . MET A 1 105 ? 0.268 -7.345 -7.967 1.00 96.94 105 MET A CA 1
ATOM 809 C C . MET A 1 105 ? 1.023 -7.439 -6.652 1.00 96.94 105 MET A C 1
ATOM 811 O O . MET A 1 105 ? 1.055 -6.468 -5.900 1.00 96.94 105 MET A O 1
ATOM 815 N N . LEU A 1 106 ? 1.628 -8.592 -6.395 1.00 96.19 106 LEU A N 1
ATOM 816 C CA . LEU A 1 106 ? 2.499 -8.824 -5.248 1.00 96.19 106 LEU A CA 1
ATOM 817 C C . LEU A 1 106 ? 3.935 -8.951 -5.750 1.00 96.19 106 LEU A C 1
ATOM 819 O O . LEU A 1 106 ? 4.172 -9.492 -6.835 1.00 96.19 106 LEU A O 1
ATOM 823 N N . GLY A 1 107 ? 4.890 -8.401 -5.007 1.00 95.81 107 GLY A N 1
ATOM 824 C CA . GLY A 1 107 ? 6.309 -8.508 -5.344 1.00 95.81 107 GLY A CA 1
ATOM 825 C C . GLY A 1 107 ? 6.764 -7.705 -6.562 1.00 95.81 107 GLY A C 1
ATOM 826 O O . GLY A 1 107 ? 7.941 -7.768 -6.893 1.00 95.81 107 GLY A O 1
ATOM 827 N N . CYS A 1 108 ? 5.881 -6.994 -7.265 1.00 95.88 108 CYS A N 1
ATOM 828 C CA . CYS A 1 108 ? 6.199 -6.266 -8.494 1.00 95.88 108 CYS A CA 1
ATOM 829 C C . CYS A 1 108 ? 5.161 -5.177 -8.783 1.00 95.88 108 CYS A C 1
ATOM 831 O O . CYS A 1 108 ? 4.140 -5.060 -8.098 1.00 95.88 108 CYS A O 1
ATOM 833 N N . HIS A 1 109 ? 5.403 -4.397 -9.833 1.00 96.56 109 HIS A N 1
ATOM 834 C CA . HIS A 1 109 ? 4.440 -3.415 -10.310 1.00 96.56 109 HIS A CA 1
ATOM 835 C C . HIS A 1 109 ? 4.440 -3.289 -11.836 1.00 96.56 109 HIS A C 1
ATOM 837 O O . HIS A 1 109 ? 5.391 -3.680 -12.515 1.00 96.56 109 HIS A O 1
ATOM 843 N N . LYS A 1 110 ? 3.367 -2.690 -12.352 1.00 96.44 110 LYS A N 1
ATOM 844 C CA . LYS A 1 110 ? 3.272 -2.062 -13.675 1.00 96.44 110 LYS A CA 1
ATOM 845 C C . LYS A 1 110 ? 2.167 -1.005 -13.635 1.00 96.44 110 LYS A C 1
ATOM 847 O O . LYS A 1 110 ? 1.359 -0.980 -12.707 1.00 96.44 110 LYS A O 1
ATOM 852 N N . THR A 1 111 ? 2.067 -0.177 -14.666 1.00 96.25 111 THR A N 1
ATOM 853 C CA . THR A 1 111 ? 1.022 0.853 -14.780 1.00 96.25 111 THR A CA 1
ATOM 854 C C . THR A 1 111 ? 0.190 0.681 -16.049 1.00 96.25 111 THR A C 1
ATOM 856 O O . THR A 1 111 ? 0.354 -0.258 -16.836 1.00 96.25 111 THR A O 1
ATOM 859 N N . SER A 1 112 ? -0.775 1.576 -16.270 1.00 95.50 112 SER A N 1
ATOM 860 C CA . SER A 1 112 ? -1.559 1.541 -17.503 1.00 95.50 112 SER A CA 1
ATOM 861 C C . SER A 1 112 ? -0.748 1.963 -18.730 1.00 95.50 112 SER A C 1
ATOM 863 O O . SER A 1 112 ? -1.085 1.526 -19.829 1.00 95.50 112 SER A O 1
ATOM 865 N N . THR A 1 113 ? 0.325 2.737 -18.547 1.00 95.06 113 THR A N 1
ATOM 866 C CA . THR A 1 113 ? 1.196 3.214 -19.629 1.00 95.06 113 THR A CA 1
ATOM 867 C C . THR A 1 113 ? 2.485 2.407 -19.763 1.00 95.06 113 THR A C 1
ATOM 869 O O . THR A 1 113 ? 2.955 2.227 -20.880 1.00 95.06 113 THR A O 1
ATOM 872 N N . ASN A 1 114 ? 3.043 1.888 -18.665 1.00 94.50 114 ASN A N 1
ATOM 873 C CA . ASN A 1 114 ? 4.161 0.945 -18.699 1.00 94.50 114 ASN A CA 1
ATOM 874 C C . ASN A 1 114 ? 3.641 -0.453 -18.359 1.00 94.50 114 ASN A C 1
ATOM 876 O O . ASN A 1 114 ? 3.283 -0.717 -17.215 1.00 94.50 114 ASN A O 1
ATOM 880 N N . LYS A 1 115 ? 3.561 -1.330 -19.365 1.00 93.69 115 LYS A N 1
ATOM 881 C CA . LYS A 1 115 ? 3.007 -2.686 -19.225 1.00 93.69 115 LYS A CA 1
ATOM 882 C C . LYS A 1 115 ? 4.028 -3.727 -18.781 1.00 93.69 115 LYS A C 1
ATOM 884 O O . LYS A 1 115 ? 3.625 -4.846 -18.467 1.00 93.69 115 LYS A O 1
ATOM 889 N N . THR A 1 116 ? 5.306 -3.373 -18.767 1.00 94.81 116 THR A N 1
ATOM 890 C CA . THR A 1 116 ? 6.380 -4.264 -18.344 1.00 94.81 116 THR A CA 1
ATOM 891 C C . THR A 1 116 ? 6.383 -4.353 -16.826 1.00 94.81 116 THR A C 1
ATOM 893 O O . THR A 1 116 ? 6.340 -3.331 -16.144 1.00 94.81 116 THR A O 1
ATOM 896 N N . TYR A 1 117 ? 6.425 -5.575 -16.299 1.00 95.12 117 TYR A N 1
ATOM 897 C CA . TYR A 1 117 ? 6.582 -5.784 -14.866 1.00 95.12 117 TYR A CA 1
ATOM 898 C C . TYR A 1 117 ? 7.992 -5.385 -14.428 1.00 95.12 117 TYR A C 1
ATOM 900 O O . TYR A 1 117 ? 8.975 -5.781 -15.056 1.00 95.12 117 TYR A O 1
ATOM 908 N N . GLY A 1 118 ? 8.082 -4.617 -13.347 1.00 94.25 118 GLY A N 1
ATOM 909 C CA . GLY A 1 118 ? 9.339 -4.128 -12.790 1.00 94.25 118 GLY A CA 1
ATOM 910 C C . GLY A 1 118 ? 9.303 -4.023 -11.268 1.00 94.25 118 GLY A C 1
ATOM 911 O O . GLY A 1 118 ? 8.305 -4.371 -10.631 1.00 94.25 118 GLY A O 1
ATOM 912 N N . GLY A 1 119 ? 10.416 -3.557 -10.692 1.00 93.44 119 GLY A N 1
ATOM 913 C CA . GLY A 1 119 ? 10.559 -3.357 -9.246 1.00 93.44 119 GLY A CA 1
ATOM 914 C C . GLY A 1 119 ? 10.399 -4.643 -8.428 1.00 93.44 119 GLY A C 1
ATOM 915 O O . GLY A 1 119 ? 9.810 -4.639 -7.348 1.00 93.44 119 GLY A O 1
ATOM 916 N N . PHE A 1 120 ? 10.864 -5.771 -8.976 1.00 94.31 120 PHE A N 1
ATOM 917 C CA . PHE A 1 120 ? 10.703 -7.071 -8.336 1.00 94.31 120 PHE A CA 1
ATOM 918 C C . PHE A 1 120 ? 11.366 -7.104 -6.955 1.00 94.31 120 PHE A C 1
ATOM 920 O O . PHE A 1 120 ? 12.578 -6.901 -6.846 1.00 94.31 120 PHE A O 1
ATOM 927 N N . ASN A 1 121 ? 10.600 -7.432 -5.916 1.00 92.06 121 ASN A N 1
ATOM 928 C CA . ASN A 1 121 ? 11.148 -7.676 -4.590 1.00 92.06 121 ASN A CA 1
ATOM 929 C C . ASN A 1 121 ? 11.717 -9.095 -4.513 1.00 92.06 121 ASN A C 1
ATOM 931 O O . ASN A 1 121 ? 11.007 -10.069 -4.295 1.00 92.06 121 ASN A O 1
ATOM 935 N N . LYS A 1 122 ? 13.031 -9.200 -4.720 1.00 88.62 122 LYS A N 1
ATOM 936 C CA . LYS A 1 122 ? 13.768 -10.474 -4.732 1.00 88.62 122 LYS A CA 1
ATOM 937 C C . LYS A 1 122 ? 14.216 -10.934 -3.340 1.00 88.62 122 LYS A C 1
ATOM 939 O O . LYS A 1 122 ? 14.981 -11.887 -3.245 1.00 88.62 122 LYS A O 1
ATOM 944 N N . ARG A 1 123 ? 13.843 -10.203 -2.284 1.00 84.25 123 ARG A N 1
ATOM 945 C CA . ARG A 1 123 ? 14.394 -10.362 -0.928 1.00 84.25 123 ARG A CA 1
ATOM 946 C C . ARG A 1 123 ? 13.339 -10.652 0.136 1.00 84.25 123 ARG A C 1
ATOM 948 O O . ARG A 1 123 ? 13.707 -10.827 1.290 1.00 84.25 123 ARG A O 1
ATOM 955 N N . ALA A 1 124 ? 12.063 -10.682 -0.237 1.00 84.19 124 ALA A N 1
ATOM 956 C CA . ALA A 1 124 ? 10.965 -10.909 0.688 1.00 84.19 124 ALA A CA 1
ATOM 957 C C . ALA A 1 124 ? 10.230 -12.206 0.350 1.00 84.19 124 ALA A C 1
ATOM 959 O O . ALA A 1 124 ? 9.890 -12.449 -0.809 1.00 84.19 124 ALA A O 1
ATOM 960 N N . SER A 1 125 ? 9.946 -12.987 1.387 1.00 89.75 125 SER A N 1
ATOM 961 C CA . SER A 1 125 ? 8.836 -13.936 1.387 1.00 89.75 125 SER A CA 1
ATOM 962 C C . SER A 1 125 ? 7.584 -13.191 1.835 1.00 89.75 125 SER A C 1
ATOM 964 O O . SER A 1 125 ? 7.661 -12.300 2.680 1.00 89.75 125 SER A O 1
ATOM 966 N N . MET A 1 126 ? 6.444 -13.518 1.238 1.00 90.50 126 MET A N 1
ATOM 967 C CA . MET A 1 126 ? 5.162 -12.895 1.553 1.00 90.50 126 MET A CA 1
ATOM 968 C C . MET A 1 126 ? 4.182 -13.996 1.905 1.00 90.50 126 MET A C 1
ATOM 970 O O . MET A 1 126 ? 4.101 -14.990 1.185 1.00 90.50 126 MET A O 1
ATOM 974 N N . ASP A 1 127 ? 3.443 -13.779 2.977 1.00 89.62 127 ASP A N 1
ATOM 975 C CA . ASP A 1 127 ? 2.302 -14.590 3.357 1.00 89.62 127 ASP A CA 1
ATOM 976 C C . ASP A 1 127 ? 1.141 -13.652 3.693 1.00 89.62 127 ASP A C 1
ATOM 978 O O . ASP A 1 127 ? 1.368 -12.482 4.005 1.00 89.62 127 ASP A O 1
ATOM 982 N N . GLU A 1 128 ? -0.076 -14.163 3.546 1.00 87.56 128 GLU A N 1
ATOM 983 C CA . GLU A 1 128 ? -1.348 -13.511 3.855 1.00 87.56 128 GLU A CA 1
ATOM 984 C C . GLU A 1 128 ? -1.525 -12.092 3.282 1.00 87.56 128 GLU A C 1
ATOM 986 O O . GLU A 1 128 ? -1.145 -11.070 3.853 1.00 87.56 128 GLU A O 1
ATOM 991 N N . PHE A 1 129 ? -2.219 -12.006 2.145 1.00 90.12 129 PHE A N 1
ATOM 992 C CA . PHE A 1 129 ? -2.661 -10.730 1.588 1.00 90.12 129 PHE A CA 1
ATOM 993 C C . PHE A 1 129 ? -4.134 -10.468 1.910 1.00 90.12 129 PHE A C 1
ATOM 995 O O . PHE A 1 129 ? -5.009 -11.253 1.543 1.00 90.12 129 PHE A O 1
ATOM 1002 N N . SER A 1 130 ? -4.408 -9.306 2.504 1.00 90.94 130 SER A N 1
ATOM 1003 C CA . SER A 1 130 ? -5.764 -8.849 2.812 1.00 90.94 130 SER A CA 1
ATOM 1004 C C . SER A 1 130 ? -6.014 -7.426 2.316 1.00 90.94 130 SER A C 1
ATOM 1006 O O . SER A 1 130 ? -5.135 -6.565 2.351 1.00 90.94 130 SER A O 1
ATOM 1008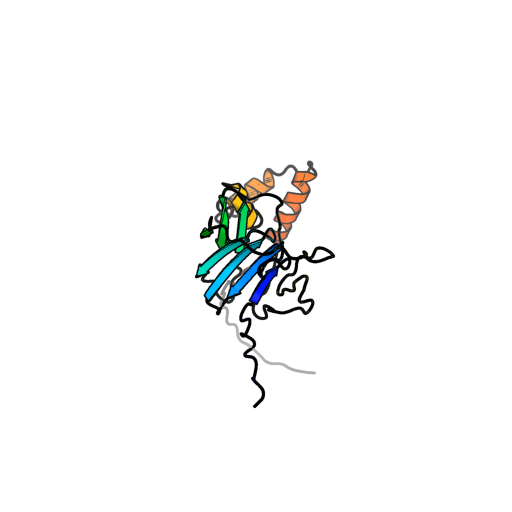 N N . LEU A 1 131 ? -7.242 -7.166 1.858 1.00 91.75 131 LEU A N 1
ATOM 1009 C CA . LEU A 1 131 ? -7.685 -5.853 1.393 1.00 91.75 131 LEU A CA 1
ATOM 1010 C C . LEU A 1 131 ? -9.101 -5.564 1.890 1.00 91.75 131 LEU A C 1
ATOM 1012 O O . LEU A 1 131 ? -10.016 -6.366 1.704 1.00 91.75 131 LEU A O 1
ATOM 1016 N N . TRP A 1 132 ? -9.299 -4.371 2.444 1.00 92.25 132 TRP A N 1
ATOM 1017 C CA . TRP A 1 132 ? -10.594 -3.911 2.934 1.00 92.25 132 TRP A CA 1
ATOM 1018 C C . TRP A 1 132 ? -11.108 -2.736 2.111 1.00 92.25 132 TRP A C 1
ATOM 1020 O O . TRP A 1 132 ? -10.352 -1.928 1.577 1.00 92.25 132 TRP A O 1
ATOM 1030 N N . ARG A 1 133 ? -12.436 -2.622 2.026 1.00 90.44 133 ARG A N 1
ATOM 1031 C CA . ARG A 1 133 ? -13.113 -1.517 1.327 1.00 90.44 133 ARG A CA 1
ATOM 1032 C C . ARG A 1 133 ? -13.248 -0.246 2.170 1.00 90.44 133 ARG A C 1
ATOM 1034 O O . ARG A 1 133 ? -13.768 0.748 1.668 1.00 90.44 133 ARG A O 1
ATOM 1041 N N . GLN A 1 134 ? -12.821 -0.290 3.428 1.00 90.06 134 GLN A N 1
ATOM 1042 C CA . GLN A 1 134 ? -12.898 0.813 4.379 1.00 90.06 134 GLN A CA 1
ATOM 1043 C C . GLN A 1 134 ? -11.568 0.978 5.111 1.00 90.06 134 GLN A C 1
ATOM 1045 O O . GLN A 1 134 ? -10.816 0.015 5.260 1.00 90.06 134 GLN A O 1
ATOM 1050 N N . ALA A 1 135 ? -11.300 2.193 5.586 1.00 91.56 135 ALA A N 1
ATOM 1051 C CA . ALA A 1 135 ? -10.193 2.429 6.498 1.00 91.56 135 ALA A CA 1
ATOM 1052 C C . ALA A 1 135 ? -10.479 1.727 7.830 1.00 91.56 135 ALA A C 1
ATOM 1054 O O . ALA A 1 135 ? -11.501 2.000 8.457 1.00 91.56 135 ALA A O 1
ATOM 1055 N N . LEU A 1 136 ? -9.573 0.850 8.257 1.00 89.69 136 LEU A N 1
ATOM 1056 C CA . LEU A 1 136 ? -9.637 0.235 9.577 1.00 89.69 136 LEU A CA 1
ATOM 1057 C C . LEU A 1 136 ? -9.202 1.263 10.630 1.00 89.69 136 LEU A C 1
ATOM 1059 O O . LEU A 1 136 ? -8.145 1.888 10.511 1.00 89.69 136 LEU A O 1
ATOM 1063 N N . VAL A 1 137 ? -10.036 1.480 11.644 1.00 83.31 137 VAL A N 1
ATOM 1064 C CA . VAL A 1 137 ? -9.833 2.491 12.693 1.00 83.31 137 VAL A CA 1
ATOM 1065 C C . VAL A 1 137 ? -10.115 1.899 14.072 1.00 83.31 137 VAL A C 1
ATOM 1067 O O . VAL A 1 137 ? -10.793 0.884 14.180 1.00 83.31 137 VAL A O 1
ATOM 1070 N N . GLY A 1 138 ? -9.599 2.542 15.127 1.00 82.62 138 GLY A N 1
ATOM 1071 C CA . GLY A 1 138 ? -9.725 2.030 16.499 1.00 82.62 138 GLY A CA 1
ATOM 1072 C C . GLY A 1 138 ? -9.267 0.574 16.606 1.00 82.62 138 GLY A C 1
ATOM 1073 O O . GLY A 1 138 ? -8.226 0.228 16.048 1.00 82.62 138 GLY A O 1
ATOM 1074 N N . ASP A 1 139 ? -10.09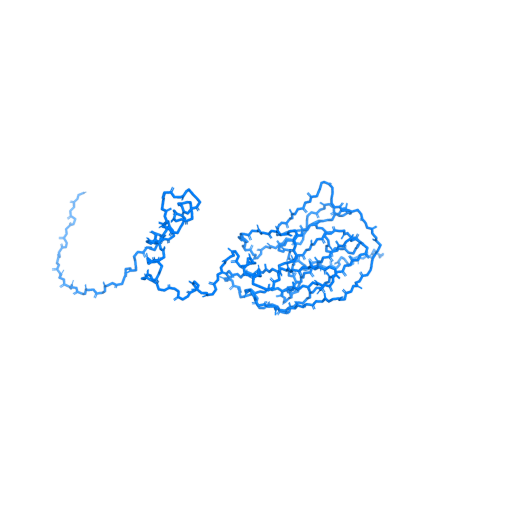4 -0.243 17.249 1.00 78.75 139 ASP A N 1
ATOM 1075 C CA . ASP A 1 139 ? -9.867 -1.673 17.495 1.00 78.75 139 ASP A CA 1
ATOM 1076 C C . ASP A 1 139 ? -9.954 -2.522 16.213 1.00 78.75 139 ASP A C 1
ATOM 1078 O O . ASP A 1 139 ? -9.475 -3.649 16.163 1.00 78.75 139 ASP A O 1
ATOM 1082 N N . GLU A 1 140 ? -10.527 -2.002 15.117 1.00 81.56 140 GLU A N 1
ATOM 1083 C CA . GLU A 1 140 ? -10.536 -2.745 13.850 1.00 81.56 140 GLU A CA 1
ATOM 1084 C C . GLU A 1 140 ? -9.142 -2.884 13.232 1.00 81.56 140 GLU A C 1
ATOM 1086 O O . GLU A 1 140 ? -8.963 -3.699 12.326 1.00 81.56 140 GLU A O 1
ATOM 1091 N N . LYS A 1 141 ? -8.161 -2.093 13.686 1.00 79.25 141 LYS A N 1
ATOM 1092 C CA . LYS A 1 141 ? -6.780 -2.165 13.194 1.00 79.25 141 LYS A CA 1
ATOM 1093 C C . LYS A 1 141 ? -6.118 -3.499 13.506 1.00 79.25 141 LYS A C 1
ATOM 1095 O O . LYS A 1 141 ? -5.274 -3.912 12.727 1.00 79.25 141 LYS A O 1
ATOM 1100 N N . ASP A 1 142 ? -6.565 -4.217 14.529 1.00 79.12 142 ASP A N 1
ATOM 1101 C CA . ASP A 1 142 ? -6.033 -5.545 14.855 1.00 79.12 142 ASP A CA 1
ATOM 1102 C C . ASP A 1 142 ? -6.290 -6.556 13.723 1.00 79.12 142 ASP A C 1
ATOM 1104 O O . ASP A 1 142 ? -5.542 -7.511 13.527 1.00 79.12 142 ASP A O 1
ATOM 1108 N N . LYS A 1 143 ? -7.284 -6.292 12.860 1.00 80.12 143 LYS A N 1
ATOM 1109 C CA . LYS A 1 143 ? -7.498 -7.062 11.624 1.00 80.12 143 LYS A CA 1
ATOM 1110 C C . LYS A 1 143 ? -6.323 -6.951 10.644 1.00 80.12 143 LYS A C 1
ATOM 1112 O O . LYS A 1 143 ? -6.164 -7.837 9.812 1.00 80.12 143 LYS A O 1
ATOM 1117 N N . ILE A 1 144 ? -5.504 -5.896 10.730 1.00 79.19 144 ILE A N 1
ATOM 1118 C CA . ILE A 1 144 ? -4.274 -5.747 9.935 1.00 79.19 144 ILE A CA 1
ATOM 1119 C C . ILE A 1 144 ? -3.285 -6.867 10.288 1.00 79.19 144 ILE A C 1
ATOM 1121 O O . ILE A 1 144 ? -2.604 -7.361 9.396 1.00 79.19 144 ILE A O 1
ATOM 1125 N N . MET A 1 145 ? -3.282 -7.339 11.539 1.00 72.62 145 MET A N 1
ATOM 1126 C CA . MET A 1 145 ? -2.450 -8.443 12.034 1.00 72.62 145 MET A CA 1
ATOM 1127 C C . MET A 1 145 ? -3.078 -9.830 11.802 1.00 72.62 145 MET A C 1
ATOM 1129 O O . MET A 1 145 ? -2.870 -10.739 12.597 1.00 72.62 145 MET A O 1
ATOM 1133 N N . GLY A 1 146 ? -3.934 -9.996 10.788 1.00 69.50 146 GLY A N 1
ATOM 1134 C CA . GLY A 1 146 ? -4.667 -11.256 10.585 1.00 69.50 146 GLY A CA 1
ATOM 1135 C C . GLY A 1 146 ? -5.735 -11.523 11.655 1.00 69.50 146 GLY A C 1
ATOM 1136 O O . GLY A 1 146 ? -6.218 -12.641 11.794 1.00 69.50 146 GLY A O 1
ATOM 1137 N N . GLY A 1 147 ? -6.125 -10.500 12.428 1.00 62.31 147 GLY A N 1
ATOM 1138 C CA . GLY A 1 147 ? -7.040 -10.656 13.561 1.00 62.31 147 GLY A CA 1
ATOM 1139 C C . GLY A 1 147 ? -6.363 -11.147 14.840 1.00 62.31 147 GLY A C 1
ATOM 1140 O O . GLY A 1 147 ? -7.068 -11.424 15.812 1.00 62.31 147 GLY A O 1
ATOM 1141 N N . PHE A 1 148 ? -5.027 -11.223 14.858 1.00 62.50 148 PHE A N 1
ATOM 1142 C CA . PHE A 1 148 ? -4.258 -11.406 16.081 1.00 62.50 148 PHE A CA 1
ATOM 1143 C C . PHE A 1 148 ? -4.623 -10.324 17.098 1.00 62.50 148 PHE A C 1
ATOM 1145 O O . PHE A 1 148 ? -4.744 -9.145 16.757 1.00 62.50 148 PHE A O 1
ATOM 1152 N N . ARG A 1 149 ? -4.784 -10.733 18.353 1.00 60.03 149 ARG A N 1
ATOM 1153 C CA . ARG A 1 149 ? -5.006 -9.819 19.467 1.00 60.03 149 ARG A CA 1
ATOM 1154 C C . ARG A 1 149 ? -3.964 -10.089 20.534 1.00 60.03 149 ARG A C 1
ATOM 1156 O O . ARG A 1 149 ? -3.757 -11.247 20.887 1.00 60.03 149 ARG A O 1
ATOM 1163 N N . ASP A 1 150 ? -3.383 -9.029 21.089 1.00 59.28 150 ASP A N 1
ATOM 1164 C CA . ASP A 1 150 ? -2.363 -9.129 22.143 1.00 59.28 150 ASP A CA 1
ATOM 1165 C C . ASP A 1 150 ? -2.867 -9.914 23.370 1.00 59.28 150 ASP A C 1
ATOM 1167 O O . ASP A 1 150 ? -2.096 -10.589 24.040 1.00 59.28 150 ASP A O 1
ATOM 1171 N N . GLU A 1 151 ? -4.184 -9.916 23.622 1.00 61.28 151 GLU A N 1
ATOM 1172 C CA . GLU A 1 151 ? -4.826 -10.730 24.670 1.00 61.28 151 GLU A CA 1
ATOM 1173 C C . GLU A 1 151 ? -4.657 -12.251 24.486 1.00 61.28 151 GLU A C 1
ATOM 1175 O O . GLU A 1 151 ? -4.850 -13.009 25.438 1.00 61.28 151 GLU A O 1
ATOM 1180 N N . TYR A 1 152 ? -4.293 -12.695 23.28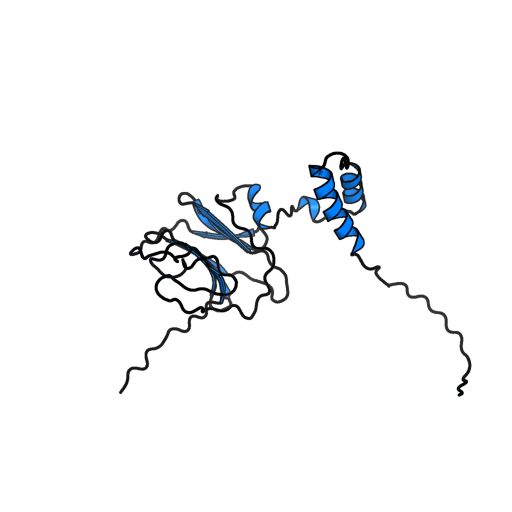1 1.00 61.94 152 TYR A N 1
ATOM 1181 C CA . TYR A 1 152 ? -3.986 -14.086 22.956 1.00 61.94 152 TYR A CA 1
ATOM 1182 C C . TYR A 1 152 ? -2.479 -14.372 22.901 1.00 61.94 152 TYR A C 1
ATOM 1184 O O . TYR A 1 152 ? -2.107 -15.538 22.836 1.00 61.94 152 TYR A O 1
ATOM 1192 N N . ALA A 1 153 ? -1.621 -13.346 22.945 1.00 62.97 153 ALA A N 1
ATOM 1193 C CA . ALA A 1 153 ? -0.171 -13.493 22.796 1.00 62.97 153 ALA A CA 1
ATOM 1194 C C . ALA A 1 153 ? 0.470 -14.249 23.970 1.00 62.97 153 ALA A C 1
ATOM 1196 O O . ALA A 1 153 ? 1.310 -15.117 23.762 1.00 62.97 153 ALA A O 1
ATOM 1197 N N . ASP A 1 154 ? 0.025 -13.938 25.190 1.00 63.97 154 ASP A N 1
ATOM 1198 C CA . ASP A 1 154 ? 0.521 -14.526 26.441 1.00 63.97 154 ASP A CA 1
ATOM 1199 C C . ASP A 1 154 ? -0.480 -15.533 27.038 1.00 63.97 154 ASP A C 1
ATOM 1201 O O . ASP A 1 154 ? -0.513 -15.777 28.250 1.00 63.97 154 ASP A O 1
ATOM 1205 N N . MET A 1 155 ? -1.378 -16.073 26.211 1.00 71.69 155 MET A N 1
ATOM 1206 C CA . MET A 1 155 ? -2.381 -17.020 26.680 1.00 71.69 155 MET A CA 1
ATOM 1207 C C . MET A 1 155 ? -1.717 -18.348 27.038 1.00 71.69 155 MET A C 1
ATOM 1209 O O . MET A 1 155 ? -1.165 -19.013 26.172 1.00 71.69 155 MET A O 1
ATOM 1213 N N . SER A 1 156 ? -1.814 -18.759 28.306 1.00 74.88 156 SER A N 1
ATOM 1214 C CA . SER A 1 156 ? -1.327 -20.080 28.712 1.00 74.88 156 SER A CA 1
ATOM 1215 C C . SER A 1 156 ? -2.172 -21.201 28.103 1.00 74.88 156 SER A C 1
ATOM 1217 O O . SER A 1 156 ? -3.376 -21.030 27.863 1.00 74.88 156 SER A O 1
ATOM 1219 N N . ASP A 1 157 ? -1.571 -22.377 27.939 1.00 75.44 157 ASP A N 1
ATOM 1220 C CA . ASP A 1 157 ? -2.236 -23.582 27.433 1.00 75.44 157 ASP A CA 1
ATOM 1221 C C . ASP A 1 157 ? -3.501 -23.925 28.222 1.00 75.44 157 ASP A C 1
ATOM 1223 O O . ASP A 1 157 ? -4.516 -24.335 27.652 1.00 75.44 157 ASP A O 1
ATOM 1227 N N . GLU A 1 158 ? -3.492 -23.728 29.543 1.00 75.81 158 GLU A N 1
ATOM 1228 C CA . GLU A 1 158 ? -4.667 -23.951 30.387 1.00 75.81 158 GLU A CA 1
ATOM 1229 C C . GLU A 1 158 ? -5.804 -23.008 30.011 1.00 75.81 158 GLU A C 1
ATOM 1231 O O . GLU A 1 158 ? -6.968 -23.420 29.968 1.00 75.81 158 GLU A O 1
ATOM 1236 N N . LYS A 1 159 ? -5.481 -21.744 29.725 1.00 71.56 159 LYS A N 1
ATOM 1237 C CA . LYS A 1 159 ? -6.481 -20.746 29.364 1.00 71.56 159 LYS A CA 1
ATOM 1238 C C . LYS A 1 159 ? -7.038 -20.992 27.966 1.00 71.56 159 LYS A C 1
ATOM 1240 O O . LYS A 1 159 ? -8.250 -20.863 27.770 1.00 71.56 159 LYS A O 1
ATOM 1245 N N . LEU A 1 160 ? -6.189 -21.415 27.036 1.00 72.19 160 LEU A N 1
ATOM 1246 C CA . LEU A 1 160 ? -6.594 -21.828 25.697 1.00 72.19 160 LEU A CA 1
ATOM 1247 C C . LEU A 1 160 ? -7.509 -23.063 25.748 1.00 72.19 160 LEU A C 1
ATOM 1249 O O . LEU A 1 160 ? -8.584 -23.063 25.146 1.00 72.19 160 LEU A O 1
ATOM 1253 N N . ARG A 1 161 ? -7.160 -24.076 26.551 1.00 71.56 161 ARG A N 1
ATOM 1254 C CA . ARG A 1 161 ? -8.003 -25.263 26.792 1.00 71.56 161 ARG A CA 1
ATOM 1255 C C . ARG A 1 161 ? -9.347 -24.904 27.425 1.00 71.56 161 ARG A C 1
ATOM 1257 O O . ARG A 1 161 ? -10.371 -25.483 27.064 1.00 71.56 161 ARG A O 1
ATOM 1264 N N . GLU A 1 162 ? -9.379 -23.938 28.342 1.00 78.25 162 GLU A N 1
ATOM 1265 C CA . GLU A 1 162 ? -10.630 -23.445 28.931 1.00 78.25 162 GLU A CA 1
ATOM 1266 C C . GLU A 1 162 ? -11.540 -22.784 27.881 1.00 78.25 162 GLU A C 1
ATOM 1268 O O . GLU A 1 162 ? -12.760 -22.955 27.930 1.00 78.25 162 GLU A O 1
ATOM 1273 N N . LEU A 1 163 ? -10.970 -22.039 26.927 1.00 73.38 163 LEU A N 1
ATOM 1274 C CA . LEU A 1 163 ? -11.721 -21.429 25.827 1.00 73.38 163 LEU A CA 1
ATOM 1275 C C . LEU A 1 163 ? -12.218 -22.473 24.826 1.00 73.38 163 LEU A C 1
ATOM 1277 O O . LEU A 1 163 ? -13.387 -22.424 24.449 1.00 73.38 163 LEU A O 1
ATOM 1281 N N . LEU A 1 164 ? -11.384 -23.451 24.467 1.00 72.69 164 LEU A N 1
ATOM 1282 C CA . LEU A 1 164 ? -11.766 -24.570 23.599 1.00 72.69 164 LEU A CA 1
ATOM 1283 C C . LEU A 1 164 ? -12.925 -25.382 24.185 1.00 72.69 164 LEU A C 1
ATOM 1285 O O . LEU A 1 164 ? -13.867 -25.714 23.472 1.00 72.69 164 LEU A O 1
ATOM 1289 N N . ASN A 1 165 ? -12.923 -25.622 25.497 1.00 74.81 165 ASN A N 1
ATOM 1290 C CA . ASN A 1 165 ? -14.019 -26.317 26.178 1.00 74.81 165 ASN A CA 1
ATOM 1291 C C . ASN A 1 165 ? -15.339 -25.527 26.196 1.00 74.81 165 ASN A C 1
ATOM 1293 O O . ASN A 1 165 ? -16.393 -26.103 26.467 1.00 74.81 165 ASN A O 1
ATOM 1297 N N . LYS A 1 166 ? -15.303 -24.215 25.932 1.00 72.38 166 LYS A N 1
ATOM 1298 C CA . LYS A 1 166 ? -16.499 -23.363 25.821 1.00 72.38 166 LYS A CA 1
ATOM 1299 C C . LYS A 1 166 ? -17.044 -23.287 24.394 1.00 72.38 166 LYS A C 1
ATOM 1301 O O . LYS A 1 166 ? -18.130 -22.739 24.211 1.00 72.38 166 LYS A O 1
ATOM 1306 N N . ILE A 1 167 ? -16.326 -23.821 23.404 1.00 74.12 167 ILE A N 1
ATOM 1307 C CA . ILE A 1 167 ? -16.790 -23.891 22.017 1.00 74.12 167 ILE A CA 1
ATOM 1308 C C . ILE A 1 167 ? -17.917 -24.918 21.936 1.00 74.12 167 ILE A C 1
ATOM 1310 O O . ILE A 1 167 ? -17.734 -26.098 22.240 1.00 74.12 167 ILE A O 1
ATOM 1314 N N . ASN A 1 168 ? -19.094 -24.479 21.497 1.00 72.12 168 ASN A N 1
ATOM 1315 C CA . ASN A 1 168 ? -20.190 -25.390 21.224 1.00 72.12 168 ASN A CA 1
ATOM 1316 C C . ASN A 1 168 ? -19.997 -26.016 19.839 1.00 72.12 168 ASN A C 1
ATOM 1318 O O . ASN A 1 168 ? -20.370 -25.434 18.826 1.00 72.12 168 ASN A O 1
ATOM 1322 N N . THR A 1 169 ? -19.457 -27.230 19.791 1.00 66.94 169 THR A N 1
ATOM 1323 C CA . THR A 1 169 ? -19.224 -27.973 18.540 1.00 66.94 169 THR A CA 1
ATOM 1324 C C . THR A 1 169 ? -20.507 -28.376 17.804 1.00 66.94 169 THR A C 1
ATOM 1326 O O . THR A 1 169 ? -20.439 -28.832 16.666 1.00 66.94 169 THR A O 1
ATOM 1329 N N . ALA A 1 170 ? -21.681 -28.195 18.420 1.00 69.88 170 ALA A N 1
ATOM 1330 C CA . ALA A 1 170 ? -22.970 -28.363 17.753 1.00 69.88 170 ALA A CA 1
ATOM 1331 C C . ALA A 1 170 ? -23.398 -27.127 16.936 1.00 69.88 170 ALA A C 1
ATOM 1333 O O . ALA A 1 170 ? -24.337 -27.219 16.145 1.00 69.88 170 ALA A O 1
ATOM 1334 N N . ASP A 1 171 ? -22.738 -25.980 17.119 1.00 76.12 171 ASP A N 1
ATOM 1335 C CA . ASP A 1 171 ? -22.896 -24.797 16.274 1.00 76.12 171 ASP A CA 1
ATOM 1336 C C . ASP A 1 171 ? -21.850 -24.840 15.151 1.00 76.12 171 ASP A C 1
ATOM 1338 O O . ASP A 1 171 ? -20.648 -24.793 15.409 1.00 76.12 171 ASP A O 1
ATOM 1342 N N . SER A 1 172 ? -22.301 -24.913 13.895 1.00 67.06 172 SER A N 1
ATOM 1343 C CA . SER A 1 172 ? -21.422 -25.030 12.725 1.00 67.06 172 SER A CA 1
ATOM 1344 C C . SER A 1 172 ? -20.420 -23.878 12.603 1.00 67.06 172 SER A C 1
ATOM 1346 O O . SER A 1 172 ? -19.292 -24.104 12.182 1.00 67.06 172 SER A O 1
ATOM 1348 N N . ALA A 1 173 ? -20.783 -22.659 13.016 1.00 59.06 173 ALA A N 1
ATOM 1349 C CA . ALA A 1 173 ? -19.873 -21.513 12.943 1.00 59.06 173 ALA A CA 1
ATOM 1350 C C . ALA A 1 173 ? -18.751 -21.589 13.998 1.00 59.06 173 ALA A C 1
ATOM 1352 O O . ALA A 1 173 ? -17.632 -21.119 13.773 1.00 59.06 173 ALA A O 1
ATOM 1353 N N . GLN A 1 174 ? -19.039 -22.201 15.149 1.00 60.59 174 GLN A N 1
ATOM 1354 C CA . GLN A 1 174 ? -18.067 -22.397 16.225 1.00 60.59 174 GLN A CA 1
ATOM 1355 C C . GLN A 1 174 ? -17.223 -23.660 16.011 1.00 60.59 174 GLN A C 1
ATOM 1357 O O . GLN A 1 174 ? -16.038 -23.661 16.342 1.00 60.59 174 GLN A O 1
ATOM 1362 N N . ALA A 1 175 ? -17.796 -24.701 15.404 1.00 62.78 175 ALA A N 1
ATOM 1363 C CA . ALA A 1 175 ? -17.100 -25.935 15.052 1.00 62.78 175 ALA A CA 1
ATOM 1364 C C . ALA A 1 175 ? -15.969 -25.702 14.033 1.00 62.78 175 ALA A C 1
ATOM 1366 O O . ALA A 1 175 ? -14.864 -26.203 14.239 1.00 62.78 175 ALA A O 1
ATOM 1367 N N . ASP A 1 176 ? -16.207 -24.882 13.002 1.00 58.97 176 ASP A N 1
ATOM 1368 C CA . ASP A 1 176 ? -15.188 -24.541 11.996 1.00 58.97 176 ASP A CA 1
ATOM 1369 C C . ASP A 1 176 ? -14.013 -23.765 12.618 1.00 58.97 176 ASP A C 1
ATOM 1371 O O . ASP A 1 176 ? -12.847 -24.013 12.312 1.00 58.97 176 ASP A O 1
ATOM 1375 N N . SER A 1 177 ? -14.312 -22.861 13.555 1.00 60.09 177 SER A N 1
ATOM 1376 C CA . SER A 1 177 ? -13.293 -22.112 14.302 1.00 60.09 177 SER A CA 1
ATOM 1377 C C . SER A 1 177 ? -12.495 -23.017 15.251 1.00 60.09 177 SER A C 1
ATOM 1379 O O . SER A 1 177 ? -11.275 -22.894 15.347 1.00 60.09 177 SER A O 1
ATOM 1381 N N . GLY A 1 178 ? -13.164 -23.958 15.927 1.00 59.06 178 GLY A N 1
ATOM 1382 C CA . GLY A 1 178 ? -12.538 -24.894 16.865 1.00 59.06 178 GLY A CA 1
ATOM 1383 C C . GLY A 1 178 ? -11.628 -25.930 16.196 1.00 59.06 178 GLY A C 1
ATOM 1384 O O . GLY A 1 178 ? -10.581 -26.263 16.748 1.00 59.06 178 GLY A O 1
ATOM 1385 N N . ALA A 1 179 ? -11.978 -26.400 14.995 1.00 60.09 179 ALA A N 1
ATOM 1386 C CA . ALA A 1 179 ? -11.168 -27.363 14.244 1.00 60.09 179 ALA A CA 1
ATOM 1387 C C . ALA A 1 179 ? -9.811 -26.781 13.810 1.00 60.09 179 ALA A C 1
ATOM 1389 O O . ALA A 1 179 ? -8.790 -27.462 13.895 1.00 60.09 179 ALA A O 1
ATOM 1390 N N . ASN A 1 180 ? -9.779 -25.506 13.409 1.00 56.56 180 ASN A N 1
ATOM 1391 C CA . ASN A 1 180 ? -8.540 -24.832 13.011 1.00 56.56 180 ASN A CA 1
ATOM 1392 C C . ASN A 1 180 ? -7.573 -24.642 14.192 1.00 56.56 180 ASN A C 1
ATOM 1394 O O . ASN A 1 180 ? -6.368 -24.805 14.029 1.00 56.56 180 ASN A O 1
ATOM 1398 N N . ILE A 1 181 ? -8.097 -24.357 15.390 1.00 62.38 181 ILE A N 1
ATOM 1399 C CA . ILE A 1 181 ? -7.286 -24.201 16.610 1.00 62.38 181 ILE A CA 1
ATOM 1400 C C . ILE A 1 181 ? -6.761 -25.557 17.101 1.00 62.38 181 ILE A C 1
ATOM 1402 O O . ILE A 1 181 ? -5.612 -25.655 17.522 1.00 62.38 181 ILE A O 1
ATOM 1406 N N . ALA A 1 182 ? -7.570 -26.618 17.020 1.00 59.91 182 ALA A N 1
ATOM 1407 C CA . ALA A 1 182 ? -7.143 -27.960 17.415 1.00 59.91 182 ALA A CA 1
ATOM 1408 C C . ALA A 1 182 ? -5.985 -28.482 16.548 1.00 59.91 182 ALA A C 1
ATOM 1410 O O . ALA A 1 182 ? -5.074 -29.108 17.078 1.00 59.91 182 ALA A O 1
ATOM 1411 N N . ASN A 1 183 ? -5.989 -28.183 15.245 1.00 55.91 183 ASN A N 1
ATOM 1412 C CA . ASN A 1 183 ? -4.891 -28.558 14.354 1.00 55.91 183 ASN A CA 1
ATOM 1413 C C . ASN A 1 183 ? -3.593 -27.794 14.674 1.00 55.91 183 ASN A C 1
ATOM 1415 O O . ASN A 1 183 ? -2.531 -28.400 14.642 1.00 55.91 183 ASN A O 1
ATOM 1419 N N . MET A 1 184 ? -3.671 -26.517 15.075 1.00 54.31 184 MET A N 1
ATOM 1420 C CA . MET A 1 184 ? -2.493 -25.750 15.517 1.00 54.31 184 MET A CA 1
ATOM 1421 C C . MET A 1 184 ? -1.839 -26.310 16.793 1.00 54.31 184 MET A C 1
ATOM 1423 O O . MET A 1 184 ? -0.637 -26.167 16.963 1.00 54.31 184 MET A O 1
ATOM 1427 N N . LEU A 1 185 ? -2.605 -26.963 17.675 1.00 57.06 185 LEU A N 1
ATOM 1428 C CA . LEU A 1 185 ? -2.098 -27.565 18.919 1.00 57.06 185 LEU A CA 1
ATOM 1429 C C . LEU A 1 185 ? -1.440 -28.939 18.730 1.00 57.06 185 LEU A C 1
ATOM 1431 O O . LEU A 1 185 ? -0.795 -29.436 19.648 1.00 57.06 185 LEU A O 1
ATOM 1435 N N . ILE A 1 186 ? -1.661 -29.591 17.587 1.00 59.28 186 ILE A N 1
ATOM 1436 C CA . ILE A 1 186 ? -1.127 -30.932 17.303 1.00 59.28 186 ILE A CA 1
ATOM 1437 C C . ILE A 1 186 ? 0.252 -30.846 16.622 1.00 59.28 186 ILE A C 1
ATOM 1439 O O . ILE A 1 186 ? 1.003 -31.815 16.670 1.00 59.28 186 ILE A O 1
ATOM 1443 N N . ASP A 1 187 ? 0.605 -29.685 16.058 1.00 48.75 187 ASP A N 1
ATOM 1444 C CA . ASP A 1 187 ? 1.864 -29.457 15.334 1.00 48.75 187 ASP A CA 1
ATOM 1445 C C . ASP A 1 187 ? 3.045 -29.018 16.232 1.00 48.75 187 ASP A C 1
ATOM 1447 O O . ASP A 1 187 ? 4.141 -28.771 15.725 1.00 48.75 187 ASP A O 1
ATOM 1451 N N . GLU A 1 188 ? 2.880 -28.954 17.560 1.00 45.38 188 GLU A N 1
ATOM 1452 C CA . GLU A 1 188 ? 4.028 -28.881 18.473 1.00 45.38 188 GLU A CA 1
ATOM 1453 C C . GLU A 1 188 ? 4.711 -30.257 18.542 1.00 45.38 188 GLU A C 1
ATOM 1455 O O . GLU A 1 188 ? 4.287 -31.154 19.276 1.00 45.38 188 GLU A O 1
ATOM 1460 N N . GLU A 1 189 ? 5.768 -30.448 17.744 1.00 43.81 189 GLU A N 1
ATOM 1461 C CA . GLU A 1 189 ? 6.670 -31.589 17.923 1.00 43.81 189 GLU A CA 1
ATOM 1462 C C . GLU A 1 189 ? 7.256 -31.572 19.349 1.00 43.81 189 GLU A C 1
ATOM 1464 O O . GLU A 1 189 ? 7.630 -30.507 19.848 1.00 43.81 189 GLU A O 1
ATOM 1469 N N . PRO A 1 190 ? 7.347 -32.732 20.026 1.00 39.22 190 PRO A N 1
ATOM 1470 C CA . PRO A 1 190 ? 7.870 -32.791 21.382 1.00 39.22 190 PRO A CA 1
ATOM 1471 C C . PRO A 1 190 ? 9.342 -32.362 21.421 1.00 39.22 190 PRO A C 1
ATOM 1473 O O . PRO A 1 190 ? 10.179 -32.873 20.678 1.00 39.22 190 PRO A O 1
ATOM 1476 N N . ASP A 1 191 ? 9.639 -31.436 22.330 1.00 39.69 191 ASP A N 1
ATOM 1477 C CA . ASP A 1 191 ? 10.986 -30.997 22.689 1.00 39.69 191 ASP A CA 1
ATOM 1478 C C . ASP A 1 191 ? 11.751 -32.177 23.319 1.00 39.69 191 ASP A C 1
ATOM 1480 O O . ASP A 1 191 ? 11.577 -32.507 24.497 1.00 39.69 191 ASP A O 1
ATOM 1484 N N . ASP A 1 192 ? 12.564 -32.870 22.516 1.00 43.31 192 ASP A N 1
ATOM 1485 C CA . ASP A 1 192 ? 13.471 -33.930 22.966 1.00 43.31 192 ASP A CA 1
ATOM 1486 C C . ASP A 1 192 ? 14.652 -33.311 23.737 1.00 43.31 192 ASP A C 1
ATOM 1488 O O . ASP A 1 192 ? 15.799 -33.262 23.278 1.00 43.31 192 ASP A O 1
ATOM 1492 N N . SER A 1 193 ? 14.386 -32.857 24.960 1.00 42.16 193 SER A N 1
ATOM 1493 C CA . SER A 1 193 ? 15.421 -32.608 25.956 1.00 42.16 193 SER A CA 1
ATOM 1494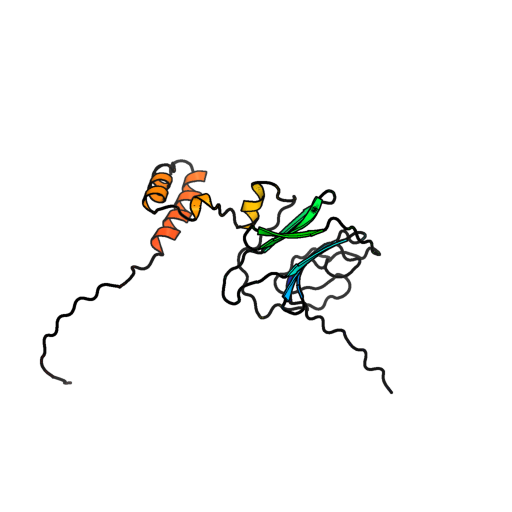 C C . SER A 1 193 ? 15.155 -33.442 27.205 1.00 42.16 193 SER A C 1
ATOM 1496 O O . SER A 1 193 ? 14.558 -32.972 28.172 1.00 42.16 193 SER A O 1
ATOM 1498 N N . ASP A 1 194 ? 15.649 -34.680 27.216 1.00 36.78 194 ASP A N 1
ATOM 1499 C CA . ASP A 1 194 ? 15.972 -35.332 28.482 1.00 36.78 194 ASP A CA 1
ATOM 1500 C C . ASP A 1 194 ? 17.311 -36.075 28.391 1.00 36.78 194 ASP A C 1
ATOM 1502 O O . ASP A 1 194 ? 17.486 -37.085 27.704 1.00 36.78 194 ASP A O 1
ATOM 1506 N N . GLY A 1 195 ? 18.304 -35.502 29.068 1.00 36.06 195 GLY A N 1
ATOM 1507 C CA . GLY A 1 195 ? 19.629 -36.073 29.230 1.00 36.06 195 GLY A CA 1
ATOM 1508 C C . GLY A 1 195 ? 19.619 -37.111 30.345 1.00 36.06 195 GLY A C 1
ATOM 1509 O O . GLY A 1 195 ? 19.666 -36.762 31.521 1.00 36.06 195 GLY A O 1
ATOM 1510 N N . GLY A 1 196 ? 19.649 -38.391 29.977 1.00 28.62 196 GLY A N 1
ATOM 1511 C CA . GLY A 1 196 ? 19.835 -39.514 30.896 1.00 28.62 196 GLY A CA 1
ATOM 1512 C C . GLY A 1 196 ? 21.065 -40.341 30.531 1.00 28.62 196 GLY A C 1
ATOM 1513 O O . GLY A 1 196 ? 21.010 -41.214 29.671 1.00 28.62 196 GLY A O 1
ATOM 1514 N N . ASN A 1 197 ? 22.188 -40.073 31.197 1.00 32.16 197 ASN A N 1
ATOM 1515 C CA . ASN A 1 197 ? 23.435 -40.824 31.073 1.00 32.16 197 ASN A CA 1
ATOM 1516 C C . ASN A 1 197 ? 23.268 -42.276 31.574 1.00 32.16 197 ASN A C 1
ATOM 1518 O O . ASN A 1 197 ? 22.947 -42.487 32.743 1.00 32.16 197 ASN A O 1
ATOM 1522 N N . SER A 1 198 ? 23.576 -43.271 30.738 1.00 33.22 198 SER A N 1
ATOM 1523 C CA . SER A 1 198 ? 24.061 -44.570 31.220 1.00 33.22 198 SER A CA 1
ATOM 1524 C C . SER A 1 198 ? 25.077 -45.159 30.238 1.00 33.22 198 SER A C 1
ATOM 1526 O O . SER A 1 198 ? 24.748 -45.605 29.142 1.00 33.22 198 SER A O 1
ATOM 1528 N N . GLU A 1 199 ? 26.347 -45.134 30.641 1.00 33.62 199 GLU A N 1
ATOM 1529 C CA . GLU A 1 199 ? 27.381 -45.994 30.077 1.00 33.62 199 GLU A CA 1
ATOM 1530 C C . GLU A 1 199 ? 27.105 -47.443 30.494 1.00 33.62 199 GLU A C 1
ATOM 1532 O O . GLU A 1 199 ? 27.122 -47.751 31.685 1.00 33.62 199 GLU A O 1
ATOM 1537 N N . VAL A 1 200 ? 26.962 -48.351 29.525 1.00 32.59 200 VAL A N 1
ATOM 1538 C CA . VAL A 1 200 ? 27.420 -49.739 29.678 1.00 32.59 200 VAL A CA 1
ATOM 1539 C C . VAL A 1 200 ? 28.073 -50.199 28.373 1.00 32.59 200 VAL A C 1
ATOM 1541 O O . VAL A 1 200 ? 27.455 -50.288 27.318 1.00 32.59 200 VAL A O 1
ATOM 1544 N N . SER A 1 201 ? 29.364 -50.490 28.491 1.00 31.09 201 SER A N 1
ATOM 1545 C CA . SER A 1 201 ? 30.239 -51.142 27.518 1.00 31.09 201 SER A CA 1
ATOM 1546 C C . SER A 1 201 ? 29.793 -52.577 27.199 1.00 31.09 201 SER A C 1
ATOM 1548 O O . SER A 1 201 ? 29.486 -53.330 28.121 1.00 31.09 201 SER A O 1
ATOM 1550 N N . SER A 1 202 ? 29.838 -53.000 25.926 1.00 28.28 202 SER A N 1
ATOM 1551 C CA . SER A 1 202 ? 30.744 -54.070 25.443 1.00 28.28 202 SER A CA 1
ATOM 1552 C C . SER A 1 202 ? 30.346 -54.714 24.094 1.00 28.28 202 SER A C 1
ATOM 1554 O O . SER A 1 202 ? 29.202 -55.070 23.841 1.00 28.28 202 SER A O 1
ATOM 1556 N N . THR A 1 203 ? 31.392 -54.941 23.284 1.00 29.27 203 THR A N 1
ATOM 1557 C CA . THR A 1 203 ? 31.616 -56.013 22.282 1.00 29.27 203 THR A CA 1
ATOM 1558 C C . THR A 1 203 ? 30.907 -56.023 20.916 1.00 29.27 203 THR A C 1
ATOM 1560 O O . THR A 1 203 ? 29.775 -56.457 20.757 1.00 29.27 203 THR A O 1
ATOM 1563 N N . VAL A 1 204 ? 31.705 -55.644 19.906 1.00 36.00 204 VAL A N 1
ATOM 1564 C CA . VAL A 1 204 ? 32.028 -56.347 18.640 1.00 36.00 204 VAL A CA 1
ATOM 1565 C C . VAL A 1 204 ? 31.232 -57.624 18.309 1.00 36.00 204 VAL A C 1
ATOM 1567 O O . VAL A 1 204 ? 31.352 -58.616 19.023 1.00 36.00 204 VAL A O 1
ATOM 1570 N N . ASN A 1 205 ? 30.579 -57.635 17.134 1.00 29.41 205 ASN A N 1
ATOM 1571 C CA . ASN A 1 205 ? 30.694 -58.692 16.107 1.00 29.41 205 ASN A CA 1
ATOM 1572 C C . ASN A 1 205 ? 29.905 -58.350 14.817 1.00 29.41 205 ASN A C 1
ATOM 1574 O O . ASN A 1 205 ? 28.680 -58.367 14.806 1.00 29.41 205 ASN A O 1
ATOM 1578 N N . THR A 1 206 ? 30.610 -58.116 13.704 1.00 31.84 206 THR A N 1
ATOM 1579 C CA . THR A 1 206 ? 30.225 -58.611 12.354 1.00 31.84 206 THR A CA 1
ATOM 1580 C C . THR A 1 206 ? 30.387 -60.140 12.341 1.00 31.84 206 THR A C 1
ATOM 1582 O O . THR A 1 206 ? 31.283 -60.590 13.063 1.00 31.84 206 THR A O 1
ATOM 1585 N N . PRO A 1 207 ? 29.645 -60.973 11.566 1.00 37.00 207 PRO A N 1
ATOM 1586 C CA . PRO A 1 207 ? 29.430 -60.870 10.103 1.00 37.00 207 PRO A CA 1
ATOM 1587 C C . PRO A 1 207 ? 28.015 -61.335 9.623 1.00 37.00 207 PRO A C 1
ATOM 1589 O O . PRO A 1 207 ? 27.224 -61.863 10.397 1.00 37.00 207 PRO A O 1
ATOM 1592 N N . THR A 1 208 ? 27.591 -61.117 8.374 1.00 40.44 208 THR A N 1
ATOM 1593 C CA . THR A 1 208 ? 28.002 -61.808 7.127 1.00 40.44 208 THR A CA 1
ATOM 1594 C C . THR A 1 208 ? 27.592 -61.006 5.902 1.00 40.44 208 THR A C 1
ATOM 1596 O O . THR A 1 208 ? 26.531 -60.351 5.966 1.00 40.44 208 THR A O 1
#

Organism: NCBI:txid96803

Radius of gyration: 25.05 Å; chains: 1; bounding box: 55×78×60 Å

Sequence (208 aa):
MESIGTEERDDRMYIMSSGGDKEGHPGFAMYHQDNHFLVAVVSTGDQYWTVEAVAQLSAGYWTNVGATWSKQEGLKLFVNNTKVGDSSVIHTSKKKSPLNPAQVMLGCHKTSTNKTYGGFNKRASMDEFSLWRQALVGDEKDKIMGGFRDEYADMSDEKLRELLNKINTADSAQADSGANIANMLIDEEPDDSDGGNSEVSSTVNTPT